Protein AF-A0A929EH23-F1 (afdb_monomer)

pLDDT: mean 76.29, std 22.75, range [35.81, 97.94]

Sequence (197 aa):
MKRFFVGKFFLAAACAAVAFGVVSTRDVEAGAINLENIKAVAISAITPVKAAEAEDVSTLKMKSIKEAYMASARLEAIKAGEAPSAVDSGSVDAWLTKVETGKVNMVTNRVDSDLASTTLSGGTYFVNGDMGTFSIEENPSNRFAIDPTTSAKVDKANATAMADASGRIHYFASDSTVKDFFAKAAANTAYGFSPAK

Radius of gyration: 25.57 Å; Cα contacts (8 Å, |Δi|>4): 232; chains: 1; bounding box: 73×62×45 Å

Secondary structure (DSSP, 8-state):
----SSHHHHHHHHHHHHHTTSS-THHHHTT---HHHHHHHHHTT-----------HHHHHHHHHHHHHHHHHHHHHHHTT----------GGGTEEE--GGGEETTTTEE-S--EEEEETTEEEEESHHHHHHHHHH-GGGGEEE-TTT--EEETTTSEEEEETTSBEEEESSHHHHHHHHHHHHH-GGGT-PPP-

Mean predicted aligned error: 14.86 Å

Nearest PDB structures (foldseek):
  7qiz-assembly1_Y  TM=7.471E-01  e=1.437E+00  Solanum lycopersicum
  8b2l-assembly1_L3  TM=7.412E-01  e=2.221E+00  Nicotiana tabacum
  8eti-assembly1_u  TM=6.498E-01  e=1.120E+00  Schizosaccharomyces pombe
  8ev3-assembly1_u  TM=5.985E-01  e=9.891E-01  Schizosaccharomyces pombe

Structure (mmCIF, N/CA/C/O backbone):
data_AF-A0A929EH23-F1
#
_entry.id   AF-A0A929EH23-F1
#
loop_
_atom_site.group_PDB
_atom_site.id
_atom_site.type_symbol
_atom_site.label_atom_id
_atom_site.label_alt_id
_atom_site.label_comp_id
_atom_site.label_asym_id
_atom_site.label_entity_id
_atom_site.label_seq_id
_atom_site.pdbx_PDB_ins_code
_atom_site.Cartn_x
_atom_site.Cartn_y
_atom_site.Cartn_z
_atom_site.occupancy
_atom_site.B_iso_or_equiv
_atom_site.auth_seq_id
_atom_site.auth_comp_id
_atom_site.auth_asym_id
_atom_site.auth_atom_id
_atom_site.pdbx_PDB_model_num
ATOM 1 N N . MET A 1 1 ? -48.978 44.543 17.491 1.00 43.03 1 MET A N 1
ATOM 2 C CA . MET A 1 1 ? -48.218 43.272 17.504 1.00 43.03 1 MET A CA 1
ATOM 3 C C . MET A 1 1 ? -47.910 42.869 16.069 1.00 43.03 1 MET A C 1
ATOM 5 O O . MET A 1 1 ? -48.852 42.611 15.339 1.00 43.03 1 MET A O 1
ATOM 9 N N . LYS A 1 2 ? -46.638 42.891 15.653 1.00 39.44 2 LYS A N 1
ATOM 10 C CA . LYS A 1 2 ? -46.094 42.207 14.460 1.00 39.44 2 LYS A CA 1
ATOM 11 C C . LYS A 1 2 ? -44.565 42.326 14.534 1.00 39.44 2 LYS A C 1
ATOM 13 O O . LYS A 1 2 ? -43.992 43.336 14.147 1.00 39.44 2 LYS A O 1
ATOM 18 N N . ARG A 1 3 ? -43.916 41.330 15.135 1.00 38.50 3 ARG A N 1
ATOM 19 C CA . ARG A 1 3 ? -42.465 41.111 15.061 1.00 38.50 3 ARG A CA 1
ATOM 20 C C . ARG A 1 3 ? -42.233 39.667 14.616 1.00 38.50 3 ARG A C 1
ATOM 22 O O . ARG A 1 3 ? -43.033 38.805 14.959 1.00 38.50 3 ARG A O 1
ATOM 29 N N . PHE A 1 4 ? -41.101 39.468 13.939 1.00 42.81 4 PHE A N 1
ATOM 30 C CA . PHE A 1 4 ? -40.448 38.201 13.583 1.00 42.81 4 PHE A CA 1
ATOM 31 C C . PHE A 1 4 ? -41.040 37.393 12.424 1.00 42.81 4 PHE A C 1
ATOM 33 O O . PHE A 1 4 ? -41.903 36.563 12.659 1.00 42.81 4 PHE A O 1
ATOM 40 N N . PHE A 1 5 ? -40.474 37.545 11.211 1.00 41.28 5 PHE A N 1
ATOM 41 C CA . PHE A 1 5 ? -40.205 36.403 10.306 1.00 41.28 5 PHE A CA 1
ATOM 42 C C . PHE A 1 5 ? -39.275 36.716 9.102 1.00 41.28 5 PHE A C 1
ATOM 44 O O . PHE A 1 5 ? -39.557 36.298 7.987 1.00 41.28 5 PHE A O 1
ATOM 51 N N . VAL A 1 6 ? -38.166 37.460 9.265 1.00 41.56 6 VAL A N 1
ATOM 52 C CA . VAL A 1 6 ? -37.242 37.736 8.121 1.00 41.56 6 VAL A CA 1
ATOM 53 C C . VAL A 1 6 ? -35.784 37.309 8.375 1.00 41.56 6 VAL A C 1
ATOM 55 O O . VAL A 1 6 ? -35.009 37.152 7.440 1.00 41.56 6 VAL A O 1
ATOM 58 N N . GLY A 1 7 ? -35.394 37.006 9.619 1.00 38.91 7 GLY A N 1
ATOM 59 C CA . GLY A 1 7 ? -33.981 36.767 9.959 1.00 38.91 7 GLY A CA 1
ATOM 60 C C . GLY A 1 7 ? -33.396 35.396 9.585 1.00 38.91 7 GLY A C 1
ATOM 61 O O . GLY A 1 7 ? -32.181 35.272 9.480 1.00 38.91 7 GLY A O 1
ATOM 62 N N . LYS A 1 8 ? -34.212 34.350 9.386 1.00 43.19 8 LYS A N 1
ATOM 63 C CA . LYS A 1 8 ? -33.690 32.969 9.263 1.00 43.19 8 LYS A CA 1
ATOM 64 C C . LYS A 1 8 ? -33.278 32.560 7.845 1.00 43.19 8 LYS A C 1
ATOM 66 O O . LYS A 1 8 ? -32.360 31.761 7.703 1.00 43.19 8 LYS A O 1
ATOM 71 N N . PHE A 1 9 ? -33.893 33.127 6.807 1.00 42.38 9 PHE A N 1
ATOM 72 C CA . PHE A 1 9 ? -33.533 32.810 5.416 1.00 42.38 9 PHE A CA 1
ATOM 73 C C . PHE A 1 9 ? -32.275 33.548 4.939 1.00 42.38 9 PHE A C 1
ATOM 75 O O . PHE A 1 9 ? -31.512 33.002 4.146 1.00 42.38 9 PHE A O 1
ATOM 82 N N . PHE A 1 10 ? -32.013 34.744 5.473 1.00 43.06 10 PHE A N 1
ATOM 83 C CA . PHE A 1 10 ? -30.821 35.529 5.138 1.00 43.06 10 PHE A CA 1
ATOM 84 C C . PHE A 1 10 ? -29.522 34.857 5.601 1.00 43.06 10 PHE A C 1
ATOM 86 O O . PHE A 1 10 ? -28.527 34.870 4.880 1.00 43.06 10 PHE A O 1
ATOM 93 N N . LEU A 1 11 ? -29.543 34.212 6.773 1.00 46.84 11 LEU A N 1
ATOM 94 C CA . LEU A 1 11 ? -28.351 33.572 7.327 1.00 46.84 11 LEU A CA 1
ATOM 95 C C . LEU A 1 11 ? -27.969 32.292 6.565 1.00 46.84 11 LEU A C 1
ATOM 97 O O . LEU A 1 11 ? -26.787 32.032 6.368 1.00 46.84 11 LEU A O 1
ATOM 101 N N . ALA A 1 12 ? -28.950 31.524 6.078 1.00 47.66 12 ALA A N 1
ATOM 102 C CA . ALA A 1 12 ? -28.689 30.285 5.343 1.00 47.66 12 ALA A CA 1
ATOM 103 C C . ALA A 1 12 ? -28.083 30.537 3.949 1.00 47.66 12 ALA A C 1
ATOM 105 O O . ALA A 1 12 ? -27.139 29.855 3.556 1.00 47.66 12 ALA A O 1
ATOM 106 N N . ALA A 1 13 ? -28.579 31.545 3.221 1.00 48.34 13 ALA A N 1
ATOM 107 C CA . ALA A 1 13 ? -28.077 31.871 1.885 1.00 48.34 13 ALA A CA 1
ATOM 108 C C . ALA A 1 13 ? -26.671 32.499 1.921 1.00 48.34 13 ALA A C 1
ATOM 110 O O . ALA A 1 13 ? -25.813 32.138 1.116 1.00 48.34 13 ALA A O 1
ATOM 111 N N . ALA A 1 14 ? -26.405 33.385 2.888 1.00 46.62 14 ALA A N 1
ATOM 112 C CA . ALA A 1 14 ? -25.076 33.967 3.070 1.00 46.62 14 ALA A CA 1
ATOM 113 C C . ALA A 1 14 ? -24.042 32.914 3.509 1.00 46.62 14 ALA A C 1
ATOM 115 O O . ALA A 1 14 ? -22.912 32.919 3.025 1.00 46.62 14 ALA A O 1
ATOM 116 N N . CYS A 1 15 ? -24.434 31.963 4.366 1.00 41.12 15 CYS A N 1
ATOM 117 C CA . CYS A 1 15 ? -23.545 30.892 4.817 1.00 41.12 15 CYS A CA 1
ATOM 118 C C . CYS A 1 15 ? -23.155 29.940 3.670 1.00 41.12 15 CYS A C 1
ATOM 120 O O . CYS A 1 15 ? -21.992 29.554 3.563 1.00 41.12 15 CYS A O 1
ATOM 122 N N . ALA A 1 16 ? -24.083 29.640 2.753 1.00 44.56 16 ALA A N 1
ATOM 123 C CA . ALA A 1 16 ? -23.784 28.841 1.565 1.00 44.56 16 ALA A CA 1
ATOM 124 C C . ALA A 1 16 ? -22.817 29.557 0.599 1.00 44.56 16 ALA A C 1
ATOM 126 O O . ALA A 1 16 ? -21.875 28.941 0.113 1.00 44.56 16 ALA A O 1
ATOM 127 N N . ALA A 1 17 ? -22.983 30.861 0.355 1.00 45.34 17 ALA A N 1
ATOM 128 C CA . ALA A 1 17 ? -22.116 31.605 -0.568 1.00 45.34 17 ALA A CA 1
ATOM 129 C C . ALA A 1 17 ? -20.657 31.731 -0.077 1.00 45.34 17 ALA A C 1
ATOM 131 O O . ALA A 1 17 ? -19.727 31.696 -0.886 1.00 45.34 17 ALA A O 1
ATOM 132 N N . VAL A 1 18 ? -20.451 31.818 1.243 1.00 48.22 18 VAL A N 1
ATOM 133 C CA . VAL A 1 18 ? -19.111 31.806 1.858 1.00 48.22 18 VAL A CA 1
ATOM 134 C C . VAL A 1 18 ? -18.495 30.401 1.809 1.00 48.22 18 VAL A C 1
ATOM 136 O O . VAL A 1 18 ? -17.306 30.269 1.530 1.00 48.22 18 VAL A O 1
ATOM 139 N N . ALA A 1 19 ? -19.294 29.343 2.002 1.00 45.66 19 ALA A N 1
ATOM 140 C CA . ALA A 1 19 ? -18.818 27.955 1.961 1.00 45.66 19 ALA A CA 1
ATOM 141 C C . ALA A 1 19 ? -18.301 27.520 0.575 1.00 45.66 19 ALA A C 1
ATOM 143 O O . ALA A 1 19 ? -17.425 26.662 0.494 1.00 45.66 19 ALA A O 1
ATOM 144 N N . PHE A 1 20 ? -18.796 28.137 -0.504 1.00 45.34 20 PHE A N 1
ATOM 145 C CA . PHE A 1 20 ? -18.317 27.914 -1.874 1.00 45.34 20 PHE A CA 1
ATOM 146 C C . PHE A 1 20 ? -17.236 28.914 -2.328 1.00 45.34 20 PHE A C 1
ATOM 148 O O . PHE A 1 20 ? -16.837 28.895 -3.489 1.00 45.34 20 PHE A O 1
ATOM 155 N N . GLY A 1 21 ? -16.744 29.783 -1.434 1.00 45.72 21 GLY A N 1
ATOM 156 C CA . GLY A 1 21 ? -15.632 30.701 -1.715 1.00 45.72 21 GLY A CA 1
ATOM 157 C C . GLY A 1 21 ? -15.952 31.834 -2.697 1.00 45.72 21 GLY A C 1
ATOM 158 O O . GLY A 1 21 ? -15.036 32.479 -3.197 1.00 45.72 21 GLY A O 1
ATOM 159 N N . VAL A 1 22 ? -17.235 32.087 -2.982 1.00 49.94 22 VAL A N 1
ATOM 160 C CA . VAL A 1 22 ? -17.667 33.075 -3.990 1.00 49.94 22 VAL A CA 1
ATOM 161 C C . VAL A 1 22 ? -17.615 34.508 -3.442 1.00 49.94 22 VAL A C 1
ATOM 163 O O . VAL A 1 22 ? -17.512 35.459 -4.211 1.00 49.94 22 VAL A O 1
ATOM 166 N N . VAL A 1 23 ? -17.662 34.681 -2.118 1.00 43.62 23 VAL A N 1
ATOM 167 C CA . VAL A 1 23 ? -17.654 35.995 -1.457 1.00 43.62 23 VAL A CA 1
ATOM 168 C C . VAL A 1 23 ? -16.702 35.964 -0.263 1.00 43.62 23 VAL A C 1
ATOM 170 O O . VAL A 1 23 ? -16.765 35.057 0.568 1.00 43.62 23 VAL A O 1
ATOM 173 N N . SER A 1 24 ? -15.818 36.960 -0.175 1.00 46.75 24 SER A N 1
ATOM 174 C CA . SER A 1 24 ? -14.929 37.149 0.972 1.00 46.75 24 SER A CA 1
ATOM 175 C C . SER A 1 24 ? -15.735 37.616 2.184 1.00 46.75 24 SER A C 1
ATOM 177 O O . SER A 1 24 ? -16.624 38.458 2.067 1.00 46.75 24 SER A O 1
ATOM 179 N N . THR A 1 25 ? -15.413 37.114 3.379 1.00 50.22 25 THR A N 1
ATOM 180 C CA . THR A 1 25 ? -16.123 37.459 4.627 1.00 50.22 25 THR A CA 1
ATOM 181 C C . THR A 1 25 ? -16.108 38.957 4.947 1.00 50.22 25 THR A C 1
ATOM 183 O O . THR A 1 25 ? -16.966 39.425 5.691 1.00 50.22 25 THR A O 1
ATOM 186 N N . ARG A 1 26 ? -15.186 39.725 4.348 1.00 46.34 26 ARG A N 1
ATOM 187 C CA . ARG A 1 26 ? -15.089 41.185 4.500 1.00 46.34 26 ARG A CA 1
ATOM 188 C C . ARG A 1 26 ? -16.218 41.968 3.822 1.00 46.34 26 ARG A C 1
ATOM 190 O O . ARG A 1 26 ? -16.527 43.064 4.275 1.00 46.34 26 ARG A O 1
ATOM 197 N N . ASP A 1 27 ? -16.862 41.419 2.794 1.00 44.62 27 ASP A N 1
ATOM 198 C CA . ASP A 1 27 ? -17.887 42.149 2.028 1.00 44.62 27 ASP A CA 1
ATOM 199 C C . ASP A 1 27 ? -19.278 42.098 2.687 1.00 44.62 27 ASP A C 1
ATOM 201 O O . ASP A 1 27 ? -20.155 42.909 2.386 1.00 44.62 27 ASP A O 1
ATOM 205 N N . VAL A 1 28 ? -19.483 41.171 3.631 1.00 49.25 28 VAL A N 1
ATOM 206 C CA . VAL A 1 28 ? -20.759 40.990 4.343 1.00 49.25 28 VAL A CA 1
ATOM 207 C C . VAL A 1 28 ? -20.938 42.022 5.466 1.00 49.25 28 VAL A C 1
ATOM 209 O O . VAL A 1 28 ? -22.061 42.460 5.713 1.00 49.25 28 VAL A O 1
ATOM 212 N N . GLU A 1 29 ? -19.855 42.470 6.111 1.00 46.84 29 GLU A N 1
ATOM 213 C CA . GLU A 1 29 ? -19.917 43.472 7.193 1.00 46.84 29 GLU A CA 1
ATOM 214 C C . GLU A 1 29 ? -20.145 44.908 6.692 1.00 46.84 29 GLU A C 1
ATOM 216 O O . GLU A 1 29 ? -20.636 45.748 7.443 1.00 46.84 29 GLU A O 1
ATOM 221 N N . ALA A 1 30 ? -19.856 45.199 5.419 1.00 46.44 30 ALA A N 1
ATOM 222 C CA . ALA A 1 30 ? -19.925 46.556 4.868 1.00 46.44 30 ALA A CA 1
ATOM 223 C C . ALA A 1 30 ? -21.316 46.976 4.343 1.00 46.44 30 ALA A C 1
ATOM 225 O O . ALA A 1 30 ? -21.463 48.077 3.815 1.00 46.44 30 ALA A O 1
ATOM 226 N N . GLY A 1 31 ? -22.350 46.132 4.458 1.00 48.06 31 GLY A N 1
ATOM 227 C CA . GLY A 1 31 ? -23.725 46.496 4.077 1.00 48.06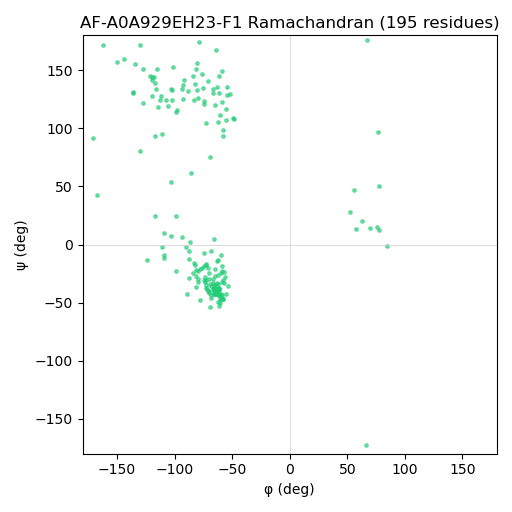 31 GLY A CA 1
ATOM 228 C C . GLY A 1 31 ? -23.928 46.829 2.589 1.00 48.06 31 GLY A C 1
ATOM 229 O O . GLY A 1 31 ? -24.909 47.479 2.236 1.00 48.06 31 GLY A O 1
ATOM 230 N N . ALA A 1 32 ? -23.027 46.388 1.706 1.00 48.97 32 ALA A N 1
ATOM 231 C CA . ALA A 1 32 ? -22.973 46.808 0.303 1.00 48.97 32 ALA A CA 1
ATOM 232 C C . ALA A 1 32 ? -23.624 45.825 -0.694 1.00 48.97 32 ALA A C 1
ATOM 234 O O . ALA A 1 32 ? -23.272 45.818 -1.873 1.00 48.97 32 ALA A O 1
ATOM 235 N N . ILE A 1 33 ? -24.579 44.991 -0.264 1.00 50.84 33 ILE A N 1
ATOM 236 C CA . ILE A 1 33 ? -25.206 43.989 -1.144 1.00 50.84 33 ILE A CA 1
ATOM 237 C C . ILE A 1 33 ? -26.669 44.361 -1.411 1.00 50.84 33 ILE A C 1
ATOM 239 O O . ILE A 1 33 ? -27.565 44.058 -0.625 1.00 50.84 33 ILE A O 1
ATOM 243 N N . ASN A 1 34 ? -26.911 45.046 -2.532 1.00 54.50 34 ASN A N 1
ATOM 244 C CA . ASN A 1 34 ? -28.254 45.395 -2.995 1.00 54.50 34 ASN A CA 1
ATOM 245 C C . ASN A 1 34 ? -28.897 44.190 -3.711 1.00 54.50 34 ASN A C 1
ATOM 247 O O . ASN A 1 34 ? -28.265 43.549 -4.552 1.00 54.50 34 ASN A O 1
ATOM 251 N N . LEU A 1 35 ? -30.155 43.880 -3.378 1.00 48.09 35 LEU A N 1
ATOM 252 C CA . LEU A 1 35 ? -30.880 42.657 -3.773 1.00 48.09 35 LEU A CA 1
ATOM 253 C C . LEU A 1 35 ? -30.961 42.443 -5.300 1.00 48.09 35 LEU A C 1
ATOM 255 O O . LEU A 1 35 ? -31.104 41.312 -5.766 1.00 48.09 35 LEU A O 1
ATOM 259 N N . GLU A 1 36 ? -30.85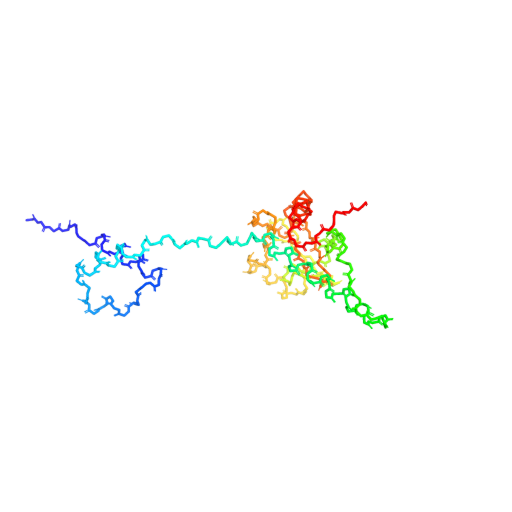1 43.514 -6.085 1.00 49.75 36 GLU A N 1
ATOM 260 C CA . GLU A 1 36 ? -30.882 43.460 -7.550 1.00 49.75 36 GLU A CA 1
ATOM 261 C C . GLU A 1 36 ? -29.587 42.900 -8.159 1.00 49.75 36 GLU A C 1
ATOM 263 O O . GLU A 1 36 ? -29.650 42.167 -9.148 1.00 49.75 36 GLU A O 1
ATOM 268 N N . ASN A 1 37 ? -28.433 43.103 -7.513 1.00 52.19 37 ASN A N 1
ATOM 269 C CA . ASN A 1 37 ? -27.154 42.566 -7.994 1.00 52.19 37 ASN A CA 1
ATOM 270 C C . ASN A 1 37 ? -27.044 41.048 -7.773 1.00 52.19 37 ASN A C 1
ATOM 272 O O . ASN A 1 37 ? -26.408 40.351 -8.561 1.00 52.19 37 ASN A O 1
ATOM 276 N N . ILE A 1 38 ? -27.724 40.504 -6.756 1.00 51.22 38 ILE A N 1
ATOM 277 C CA . ILE A 1 38 ? -27.746 39.055 -6.481 1.00 51.22 38 ILE A CA 1
ATOM 278 C C . ILE A 1 38 ? -28.515 38.301 -7.578 1.00 51.22 38 ILE A C 1
ATOM 280 O O . ILE A 1 38 ? -28.124 37.201 -7.968 1.00 51.22 38 ILE A O 1
ATOM 284 N N . LYS A 1 39 ? -29.584 38.895 -8.127 1.00 45.00 39 LYS A N 1
ATOM 285 C CA . LYS A 1 39 ? -30.378 38.263 -9.194 1.00 45.00 39 LYS A CA 1
ATOM 286 C C . LYS A 1 39 ? -29.619 38.178 -10.520 1.00 45.00 39 LYS A C 1
ATOM 288 O O . LYS A 1 39 ? -29.777 37.191 -11.231 1.00 45.00 39 LYS A O 1
ATOM 293 N N . ALA A 1 40 ? -28.778 39.165 -10.830 1.00 44.38 40 ALA A N 1
ATOM 294 C CA . ALA A 1 40 ? -27.958 39.152 -12.041 1.00 44.38 40 ALA A CA 1
ATOM 295 C C . ALA A 1 40 ? -26.815 38.121 -11.962 1.00 44.38 40 ALA A C 1
ATOM 297 O O . ALA A 1 40 ? -26.543 37.421 -12.936 1.00 44.38 40 ALA A O 1
ATOM 298 N N . VAL A 1 41 ? -26.195 37.962 -10.787 1.00 45.25 41 VAL A N 1
ATOM 299 C CA . VAL A 1 41 ? -25.101 36.995 -10.586 1.00 45.25 41 VAL A CA 1
ATOM 300 C C . VAL A 1 41 ? -25.617 35.549 -10.539 1.00 45.25 41 VAL A C 1
ATOM 302 O O . VAL A 1 41 ? -24.952 34.645 -11.038 1.00 45.25 41 VAL A O 1
ATOM 305 N N . ALA A 1 42 ? -26.833 35.319 -10.033 1.00 42.06 42 ALA A N 1
ATOM 306 C CA . ALA A 1 42 ? -27.414 33.977 -9.939 1.00 42.06 42 ALA A CA 1
ATOM 307 C C . ALA A 1 42 ? -27.820 33.358 -11.294 1.00 42.06 42 ALA A C 1
ATOM 309 O O . ALA A 1 42 ? -27.957 32.140 -11.383 1.00 42.06 42 ALA A O 1
ATOM 310 N N . ILE A 1 43 ? -28.008 34.162 -12.347 1.00 42.00 43 ILE A N 1
ATOM 311 C CA . ILE A 1 43 ? -28.492 33.671 -13.652 1.00 42.00 43 ILE A CA 1
ATOM 312 C C . ILE A 1 43 ? -27.339 33.452 -14.650 1.00 42.00 43 ILE A C 1
ATOM 314 O O . ILE A 1 43 ? -27.455 32.622 -15.547 1.00 42.00 43 ILE A O 1
ATOM 318 N N . SER A 1 44 ? -26.185 34.106 -14.468 1.00 40.19 44 SER A N 1
ATOM 319 C CA . SER A 1 44 ? -25.039 33.985 -15.388 1.00 40.19 44 SER A CA 1
ATOM 320 C C . SER A 1 44 ? -24.078 32.821 -15.081 1.00 40.19 44 SER A C 1
ATOM 322 O O . SER A 1 44 ? -23.149 32.594 -15.855 1.00 40.19 44 SER A O 1
ATOM 324 N N . ALA A 1 45 ? -24.264 32.088 -13.979 1.00 40.56 45 ALA A N 1
ATOM 325 C CA . ALA A 1 45 ? -23.332 31.040 -13.538 1.00 40.56 45 ALA A CA 1
ATOM 326 C C . ALA A 1 45 ? -23.805 29.600 -13.818 1.00 40.56 45 ALA A C 1
ATOM 328 O O . ALA A 1 45 ? -23.155 28.649 -13.394 1.00 40.56 45 ALA A O 1
ATOM 329 N N . ILE A 1 46 ? -24.910 29.417 -14.548 1.00 43.91 46 ILE A N 1
ATOM 330 C CA . ILE A 1 46 ? -25.390 28.092 -14.975 1.00 43.91 46 ILE A CA 1
ATOM 331 C C . ILE A 1 46 ? -25.040 27.883 -16.452 1.00 43.91 46 ILE A C 1
ATOM 333 O O . ILE A 1 46 ? -25.887 27.593 -17.292 1.00 43.91 46 ILE A O 1
ATOM 337 N N . THR A 1 47 ? -23.767 28.053 -16.797 1.00 40.69 47 THR A N 1
ATOM 338 C CA . THR A 1 47 ? -23.211 27.277 -17.902 1.00 40.69 47 THR A CA 1
ATOM 339 C C . THR A 1 47 ? -22.820 25.925 -17.312 1.00 40.69 47 THR A C 1
ATOM 341 O O . THR A 1 47 ? -22.089 25.888 -16.320 1.00 40.69 47 THR A O 1
ATOM 344 N N . PRO A 1 48 ? -23.313 24.792 -17.842 1.00 42.34 48 PRO A N 1
ATOM 345 C CA . PRO A 1 48 ? -22.777 23.505 -17.446 1.00 42.34 48 PRO A CA 1
ATOM 346 C C . PRO A 1 48 ? -21.312 23.500 -17.875 1.00 42.34 48 PRO A C 1
ATOM 348 O O . PRO A 1 48 ? -21.001 23.418 -19.065 1.00 42.34 48 PRO A O 1
ATOM 351 N N . VAL A 1 49 ? -20.406 23.637 -16.905 1.00 35.81 49 VAL A N 1
ATOM 352 C CA . VAL A 1 49 ? -19.007 23.271 -17.094 1.00 35.81 49 VAL A CA 1
ATOM 353 C C . VAL A 1 49 ? -19.060 21.826 -17.553 1.00 35.81 49 VAL A C 1
ATOM 355 O O . VAL A 1 49 ? -19.443 20.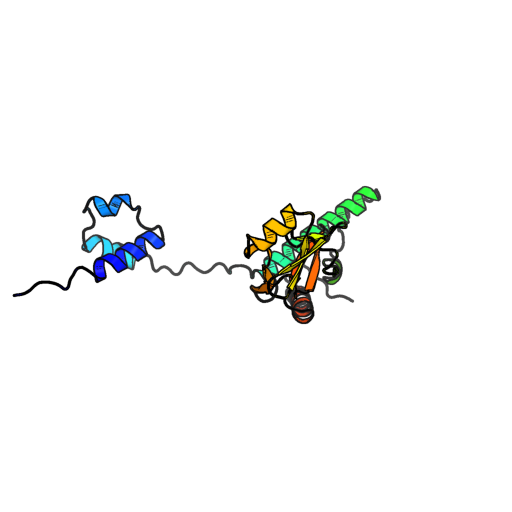934 -16.800 1.00 35.81 49 VAL A O 1
ATOM 358 N N . LYS A 1 50 ? -18.782 21.629 -18.841 1.00 38.75 50 LYS A N 1
ATOM 359 C CA . LYS A 1 50 ? -18.599 20.327 -19.459 1.00 38.75 50 LYS A CA 1
ATOM 360 C C . LYS A 1 50 ? -17.643 19.573 -18.545 1.00 38.75 50 LYS A C 1
ATOM 362 O O . LYS A 1 50 ? -16.486 19.971 -18.430 1.00 38.75 50 LYS A O 1
ATOM 367 N N . ALA A 1 51 ? -18.163 18.578 -17.829 1.00 38.84 51 ALA A N 1
ATOM 368 C CA . ALA A 1 51 ? -17.375 17.716 -16.974 1.00 38.84 51 ALA A CA 1
ATOM 369 C C . ALA A 1 51 ? -16.324 17.067 -17.875 1.00 38.84 51 ALA A C 1
ATOM 371 O O . ALA A 1 51 ? -16.625 16.148 -18.632 1.00 38.84 51 ALA A O 1
ATOM 372 N N . ALA A 1 52 ? -15.111 17.619 -17.865 1.00 40.47 52 ALA A N 1
ATOM 373 C CA . ALA A 1 52 ? -13.941 16.854 -18.230 1.00 40.47 52 ALA A CA 1
ATOM 374 C C . ALA A 1 52 ? -13.983 15.642 -17.301 1.00 40.47 52 ALA A C 1
ATOM 376 O O . ALA A 1 52 ? -14.041 15.815 -16.082 1.00 40.47 52 ALA A O 1
ATOM 377 N N . GLU A 1 53 ? -14.123 14.458 -17.888 1.00 46.16 53 GLU A N 1
ATOM 378 C CA . GLU A 1 53 ? -14.264 13.196 -17.175 1.00 46.16 53 GLU A CA 1
ATOM 379 C C . GLU A 1 53 ? -13.161 13.128 -16.118 1.00 46.16 53 GLU A C 1
ATOM 381 O O . GLU A 1 53 ? -11.977 13.064 -16.447 1.00 46.16 53 GLU A O 1
ATOM 386 N N . ALA A 1 54 ? -13.535 13.246 -14.843 1.00 52.81 54 ALA A N 1
ATOM 387 C CA . ALA A 1 54 ? -12.596 13.011 -13.766 1.00 52.81 54 ALA A CA 1
ATOM 388 C C . ALA A 1 54 ? -12.134 11.561 -13.932 1.00 52.81 54 ALA A C 1
ATOM 390 O O . ALA A 1 54 ? -12.953 10.649 -13.813 1.00 52.81 54 ALA A O 1
ATOM 391 N N . GLU A 1 55 ? -10.863 11.358 -14.295 1.00 63.22 55 GLU A N 1
ATOM 392 C CA . GLU A 1 55 ? -10.307 10.013 -14.431 1.00 63.22 55 GLU A CA 1
ATOM 393 C C . GLU A 1 55 ? -10.603 9.227 -13.147 1.00 63.22 55 GLU A C 1
ATOM 395 O O . GLU A 1 55 ? -10.358 9.714 -12.039 1.00 63.22 55 GLU A O 1
ATOM 400 N N . ASP A 1 56 ? -11.165 8.024 -13.298 1.00 80.00 56 ASP A N 1
ATOM 401 C CA . ASP A 1 56 ? -11.541 7.173 -12.169 1.00 80.00 56 ASP A CA 1
ATOM 402 C C . ASP A 1 56 ? -10.320 6.958 -11.262 1.00 80.00 56 ASP A C 1
ATOM 404 O O . ASP A 1 56 ? -9.223 6.666 -11.747 1.00 80.00 56 ASP A O 1
ATOM 408 N N . VAL A 1 57 ? -10.490 7.066 -9.943 1.00 81.50 57 VAL A N 1
ATOM 409 C CA . VAL A 1 57 ? -9.398 6.941 -8.960 1.00 81.50 57 VAL A CA 1
ATOM 410 C C . VAL A 1 57 ? -8.636 5.629 -9.161 1.00 81.50 57 VAL A C 1
ATOM 412 O O . VAL A 1 57 ? -7.406 5.604 -9.062 1.00 81.50 57 VAL A O 1
ATOM 415 N N . SER A 1 58 ? -9.347 4.560 -9.533 1.00 81.75 58 SER A N 1
ATOM 416 C CA . SER A 1 58 ? -8.757 3.265 -9.878 1.00 81.75 58 SER A CA 1
ATOM 417 C C . SER A 1 58 ? -7.770 3.369 -11.043 1.00 81.75 58 SER A C 1
ATOM 419 O O . SER A 1 58 ? -6.691 2.781 -10.986 1.00 81.75 58 SER A O 1
ATOM 421 N N . THR A 1 59 ? -8.106 4.123 -12.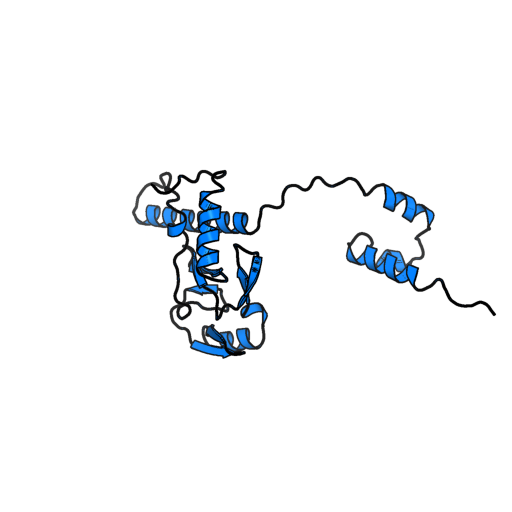093 1.00 85.56 59 THR A N 1
ATOM 422 C CA . THR A 1 59 ? -7.241 4.300 -13.272 1.00 85.56 59 THR A CA 1
ATOM 423 C C . THR A 1 59 ? -6.008 5.142 -12.967 1.00 85.56 59 THR A C 1
ATOM 425 O O . THR A 1 59 ? -4.906 4.771 -13.370 1.00 85.56 59 THR A O 1
ATOM 428 N N . LEU A 1 60 ? -6.153 6.209 -12.177 1.00 86.69 60 LEU A N 1
ATOM 429 C CA . LEU A 1 60 ? -5.021 7.022 -11.725 1.00 86.69 60 LEU A CA 1
ATOM 430 C C . LEU A 1 60 ? -4.053 6.204 -10.866 1.00 86.69 60 LEU A C 1
ATOM 432 O O . LEU A 1 60 ? -2.836 6.270 -11.052 1.00 86.69 60 LEU A O 1
ATOM 436 N N . LYS A 1 61 ? -4.580 5.383 -9.949 1.00 89.75 61 LYS A N 1
ATOM 437 C CA . LYS A 1 61 ? -3.747 4.476 -9.151 1.00 89.75 61 LYS A CA 1
ATOM 438 C C . LYS A 1 61 ? -3.045 3.442 -10.014 1.00 89.75 61 LYS A C 1
ATOM 440 O O . LYS A 1 61 ? -1.844 3.251 -9.834 1.00 89.75 61 LYS A O 1
ATOM 445 N N . MET A 1 62 ? -3.740 2.859 -10.987 1.00 88.56 62 MET A N 1
ATOM 446 C CA . MET A 1 62 ? -3.141 1.909 -11.921 1.00 88.56 62 MET A CA 1
ATOM 447 C C . MET A 1 62 ? -1.959 2.517 -12.685 1.00 88.56 62 MET A C 1
ATOM 449 O O . MET A 1 62 ? -0.889 1.915 -12.735 1.00 88.56 62 MET A O 1
ATOM 453 N N . LYS A 1 63 ? -2.120 3.734 -13.224 1.00 88.19 63 LYS A N 1
ATOM 454 C CA . LYS A 1 63 ? -1.035 4.455 -13.909 1.00 88.19 63 LYS A CA 1
ATOM 455 C C . LYS A 1 63 ? 0.169 4.649 -12.988 1.00 88.19 63 LYS A C 1
ATOM 457 O O . LYS A 1 63 ? 1.280 4.302 -13.372 1.00 88.19 63 LYS A O 1
ATOM 462 N N . SER A 1 64 ? -0.063 5.102 -11.752 1.00 91.06 64 SER A N 1
ATOM 463 C CA . SER A 1 64 ? 1.024 5.318 -10.787 1.00 91.06 64 SER A CA 1
ATOM 464 C C . SER A 1 64 ? 1.788 4.033 -10.439 1.00 91.06 64 SER A C 1
ATOM 466 O O . SER A 1 64 ? 3.011 4.055 -10.326 1.00 91.06 64 SER A O 1
ATOM 468 N N . ILE A 1 65 ? 1.081 2.904 -10.324 1.00 91.50 65 ILE A N 1
ATOM 469 C CA . ILE A 1 65 ? 1.677 1.592 -10.039 1.00 91.50 65 ILE A CA 1
ATOM 470 C C . ILE A 1 65 ? 2.510 1.116 -11.235 1.00 91.50 65 ILE A C 1
ATOM 472 O O . ILE A 1 65 ? 3.657 0.704 -11.064 1.00 91.50 65 ILE A O 1
ATOM 476 N N . LYS A 1 66 ? 1.969 1.234 -12.456 1.00 89.62 66 LYS A N 1
ATOM 477 C CA . LYS A 1 66 ? 2.691 0.901 -13.692 1.00 89.62 66 LYS A CA 1
ATOM 478 C C . LYS A 1 66 ? 3.965 1.731 -13.826 1.00 89.62 66 LYS A C 1
ATOM 480 O O . LYS A 1 66 ? 5.019 1.193 -14.138 1.00 89.62 66 LYS A O 1
ATOM 485 N N . GLU A 1 67 ? 3.890 3.036 -13.589 1.00 89.81 67 GLU A N 1
ATOM 486 C CA . GLU A 1 67 ? 5.053 3.925 -13.663 1.00 89.81 67 GLU A CA 1
ATOM 487 C C . GLU A 1 67 ? 6.134 3.545 -12.647 1.00 89.81 67 GLU A C 1
ATOM 489 O O . GLU A 1 67 ? 7.310 3.493 -13.009 1.00 89.81 67 GLU A O 1
ATOM 494 N N . ALA A 1 68 ? 5.750 3.213 -11.410 1.00 91.38 68 ALA A N 1
ATOM 495 C CA . ALA A 1 68 ? 6.681 2.733 -10.390 1.00 91.38 68 ALA A CA 1
ATOM 496 C C . ALA A 1 68 ? 7.365 1.420 -10.809 1.00 91.38 68 ALA A C 1
ATOM 498 O O . ALA A 1 68 ? 8.584 1.291 -10.679 1.00 91.38 68 ALA A O 1
ATOM 499 N N . TYR A 1 69 ? 6.604 0.477 -11.371 1.00 90.56 69 TYR A N 1
ATOM 500 C CA . TYR A 1 69 ? 7.142 -0.770 -11.917 1.00 90.56 69 TYR A CA 1
ATOM 501 C C . TYR A 1 69 ? 8.130 -0.516 -13.060 1.00 90.56 69 TYR A C 1
ATOM 503 O O . TYR A 1 69 ? 9.265 -0.985 -13.025 1.00 90.56 69 TYR A O 1
ATOM 511 N N . MET A 1 70 ? 7.742 0.303 -14.037 1.00 89.31 70 MET A N 1
ATOM 512 C CA . MET A 1 70 ? 8.582 0.648 -15.185 1.00 89.31 70 MET A CA 1
ATOM 513 C C . MET A 1 70 ? 9.868 1.366 -14.772 1.00 89.31 70 MET A C 1
ATOM 515 O O . MET A 1 70 ? 10.927 1.120 -15.347 1.00 89.31 70 MET A O 1
ATOM 519 N N . ALA A 1 71 ? 9.795 2.253 -13.778 1.00 90.88 71 ALA A N 1
ATOM 520 C CA . ALA A 1 71 ? 10.967 2.917 -13.223 1.00 90.88 71 ALA A CA 1
ATOM 521 C C . ALA A 1 71 ? 11.912 1.916 -12.540 1.00 90.88 71 ALA A C 1
ATOM 523 O O . ALA A 1 71 ? 13.122 1.988 -12.752 1.00 90.88 71 ALA A O 1
ATOM 524 N N . SER A 1 72 ? 11.365 0.964 -11.777 1.00 89.56 72 SER A N 1
ATOM 525 C CA . SER A 1 72 ? 12.140 -0.107 -11.143 1.00 89.56 72 SER A CA 1
ATOM 526 C C . SER A 1 72 ? 12.826 -0.997 -12.182 1.00 89.56 72 SER A C 1
ATOM 528 O O . SER A 1 72 ? 14.043 -1.159 -12.151 1.00 89.56 72 SER A O 1
ATOM 530 N N . ALA A 1 73 ? 12.088 -1.472 -13.185 1.00 88.56 73 ALA A N 1
ATOM 531 C CA . ALA A 1 73 ? 12.638 -2.320 -14.236 1.00 88.56 73 ALA A CA 1
ATOM 532 C C . ALA A 1 73 ? 13.722 -1.608 -15.070 1.00 88.56 73 ALA A C 1
ATOM 534 O O . ALA A 1 73 ? 14.749 -2.201 -15.397 1.00 88.56 73 ALA A O 1
ATOM 535 N N . ARG A 1 74 ? 13.556 -0.307 -15.354 1.00 89.81 74 ARG A N 1
ATOM 536 C CA . ARG A 1 74 ? 14.610 0.510 -15.987 1.00 89.81 74 ARG A CA 1
ATOM 537 C C . ARG A 1 74 ? 15.856 0.626 -15.114 1.00 89.81 74 ARG A C 1
ATOM 539 O O . ARG A 1 74 ? 16.964 0.592 -15.641 1.00 89.81 74 ARG A O 1
ATOM 546 N N . LEU A 1 75 ? 15.689 0.783 -13.802 1.00 89.75 75 LEU A N 1
ATOM 547 C CA . LEU A 1 75 ? 16.812 0.858 -12.873 1.00 89.75 75 LEU A CA 1
ATOM 548 C C . LEU A 1 75 ? 17.586 -0.466 -12.823 1.00 89.75 75 LEU A C 1
ATOM 550 O O . LEU A 1 75 ? 18.814 -0.442 -12.801 1.00 89.75 75 LEU A O 1
ATOM 554 N N . GLU A 1 76 ? 16.892 -1.604 -12.850 1.00 88.12 76 GLU A N 1
ATOM 555 C CA . GLU A 1 76 ? 17.533 -2.922 -12.906 1.00 88.12 76 GLU A CA 1
ATOM 556 C C . GLU A 1 76 ? 18.292 -3.144 -14.222 1.00 88.12 76 GLU A C 1
ATOM 558 O O . GLU A 1 76 ? 19.437 -3.589 -14.184 1.00 88.12 76 GLU A O 1
ATOM 563 N N . ALA A 1 77 ? 17.741 -2.728 -15.369 1.00 88.25 77 ALA A N 1
ATOM 564 C CA . ALA A 1 77 ? 18.457 -2.778 -16.650 1.00 88.25 77 ALA A CA 1
ATOM 565 C C . ALA A 1 77 ? 19.754 -1.943 -16.624 1.00 88.25 77 ALA A C 1
ATOM 567 O O . ALA A 1 77 ? 20.811 -2.411 -17.048 1.00 88.25 77 ALA A O 1
ATOM 568 N N . ILE A 1 78 ? 19.704 -0.735 -16.042 1.00 89.44 78 ILE A N 1
ATOM 569 C CA . ILE A 1 78 ? 20.891 0.120 -15.867 1.00 89.44 78 ILE A CA 1
ATOM 570 C C . ILE A 1 78 ? 21.939 -0.571 -14.986 1.00 89.44 78 ILE A C 1
ATOM 572 O O . ILE A 1 78 ? 23.126 -0.542 -15.310 1.00 89.44 78 ILE A O 1
ATOM 576 N N . LYS A 1 79 ? 21.525 -1.210 -13.884 1.00 90.06 79 LYS A N 1
ATOM 577 C CA . LYS A 1 79 ? 22.437 -1.960 -13.002 1.00 90.06 79 LYS A CA 1
ATOM 578 C C . LYS A 1 79 ? 23.056 -3.173 -13.699 1.00 90.06 79 LYS A C 1
ATOM 580 O O . LYS A 1 79 ? 24.212 -3.486 -13.432 1.00 90.06 79 LYS A O 1
ATOM 585 N N . ALA A 1 80 ? 22.310 -3.826 -14.588 1.00 90.81 80 ALA A N 1
ATOM 586 C CA . ALA A 1 80 ? 22.785 -4.946 -15.395 1.00 90.81 80 ALA A CA 1
ATOM 587 C C . ALA A 1 80 ? 23.718 -4.520 -16.548 1.00 90.81 80 ALA A C 1
ATOM 589 O O . ALA A 1 80 ? 24.308 -5.375 -17.204 1.00 90.81 80 ALA A O 1
ATOM 590 N N . GLY A 1 81 ? 23.885 -3.214 -16.791 1.00 89.69 81 GLY A N 1
ATOM 591 C CA . GLY A 1 81 ? 24.687 -2.694 -17.901 1.00 89.69 81 GLY A CA 1
ATOM 592 C C . GLY A 1 81 ? 23.999 -2.814 -19.264 1.00 89.69 81 GLY A C 1
ATOM 593 O O . GLY A 1 81 ? 24.653 -2.668 -20.296 1.00 89.69 81 GLY A O 1
ATOM 594 N N . GLU A 1 82 ? 22.691 -3.070 -19.281 1.00 85.56 82 GLU A N 1
ATOM 595 C CA . GLU A 1 82 ? 21.887 -3.116 -20.496 1.00 85.56 82 GLU A CA 1
ATOM 596 C C . GLU A 1 82 ? 21.437 -1.702 -20.883 1.00 85.56 82 GLU A C 1
ATOM 598 O O . GLU A 1 82 ? 21.164 -0.846 -20.035 1.00 85.56 82 GLU A O 1
ATOM 603 N N . ALA A 1 83 ? 21.353 -1.427 -22.187 1.00 78.69 83 ALA A N 1
ATOM 604 C CA . ALA A 1 83 ? 20.743 -0.187 -22.645 1.00 78.69 83 ALA A CA 1
ATOM 605 C C . ALA A 1 83 ? 19.270 -0.160 -22.194 1.00 78.69 83 ALA A C 1
ATOM 607 O O . ALA A 1 83 ? 18.625 -1.208 -22.213 1.00 78.69 83 ALA A O 1
ATOM 608 N N . PRO A 1 84 ? 18.703 1.007 -21.837 1.00 68.81 84 PRO A N 1
ATOM 609 C CA . PRO A 1 84 ? 17.285 1.129 -21.526 1.00 68.81 84 PRO A CA 1
ATOM 610 C C . PRO A 1 84 ? 16.468 0.949 -22.815 1.00 68.81 84 PRO A C 1
ATOM 612 O O . PRO A 1 84 ? 15.985 1.909 -23.413 1.00 68.81 84 PRO A O 1
ATOM 615 N N . SER A 1 85 ? 16.349 -0.288 -23.291 1.00 67.50 85 SER A N 1
ATOM 616 C CA . SER A 1 85 ? 15.411 -0.667 -24.336 1.00 67.50 85 SER A CA 1
ATOM 617 C C . SER A 1 85 ? 13.982 -0.472 -23.833 1.00 67.50 85 SER A C 1
ATOM 619 O O . SER A 1 85 ? 13.750 -0.252 -22.642 1.00 67.50 85 SER A O 1
ATOM 621 N N . ALA A 1 86 ? 13.008 -0.525 -24.744 1.00 66.81 86 ALA A N 1
ATOM 622 C CA . ALA A 1 86 ? 11.597 -0.520 -24.383 1.00 66.81 86 ALA A CA 1
ATOM 623 C C . ALA A 1 86 ? 11.312 -1.714 -23.459 1.00 66.81 86 ALA A C 1
ATOM 625 O O . ALA A 1 86 ? 11.107 -2.831 -23.922 1.00 66.81 86 ALA A O 1
ATOM 626 N N . VAL A 1 87 ? 11.381 -1.474 -22.149 1.00 67.38 87 VAL A N 1
ATOM 627 C CA . VAL A 1 87 ? 11.015 -2.443 -21.123 1.00 67.38 87 VAL A CA 1
ATOM 628 C C . VAL A 1 87 ? 9.558 -2.799 -21.386 1.00 67.38 87 VAL A C 1
ATOM 630 O O . VAL A 1 87 ? 8.712 -1.906 -21.476 1.00 67.38 87 VAL A O 1
ATOM 633 N N . ASP A 1 88 ? 9.274 -4.081 -21.588 1.00 76.69 88 ASP A N 1
ATOM 634 C CA . ASP A 1 88 ? 7.894 -4.535 -21.645 1.00 76.69 88 ASP A CA 1
ATOM 635 C C . ASP A 1 88 ? 7.256 -4.219 -20.293 1.00 76.69 88 ASP A C 1
ATOM 637 O O . ASP A 1 88 ? 7.824 -4.522 -19.243 1.00 76.69 88 ASP A O 1
ATOM 641 N N . SER A 1 89 ? 6.082 -3.589 -20.303 1.00 72.44 89 SER A N 1
ATOM 642 C CA . SER A 1 89 ? 5.376 -3.349 -19.051 1.00 72.44 89 SER A CA 1
ATOM 643 C C . SER A 1 89 ? 4.968 -4.644 -18.366 1.00 72.44 89 SER A C 1
ATOM 645 O O . SER A 1 89 ? 4.625 -4.589 -17.195 1.00 72.44 89 SER A O 1
ATOM 647 N N . GLY A 1 90 ? 5.017 -5.787 -19.050 1.00 79.25 90 GLY A N 1
ATOM 648 C CA . GLY A 1 90 ? 4.634 -7.066 -18.478 1.00 79.25 90 GLY A CA 1
ATOM 649 C C . GLY A 1 90 ? 3.142 -7.113 -18.159 1.00 79.25 90 GLY A C 1
ATOM 650 O O . GLY A 1 90 ? 2.364 -6.220 -18.515 1.00 79.25 90 GLY A O 1
ATOM 651 N N . SER A 1 91 ? 2.738 -8.188 -17.495 1.00 83.25 91 SER A N 1
ATOM 652 C CA . SER A 1 91 ? 1.365 -8.383 -17.051 1.00 83.25 91 SER A CA 1
ATOM 653 C C . SER A 1 91 ? 1.085 -7.617 -15.752 1.00 83.25 91 SER A C 1
ATOM 655 O O . SER A 1 91 ? 1.984 -7.281 -14.985 1.00 83.25 91 SER A O 1
ATOM 657 N N . VAL A 1 92 ? -0.186 -7.299 -15.509 1.00 82.19 92 VAL A N 1
ATOM 658 C CA . VAL A 1 92 ? -0.621 -6.435 -14.393 1.00 82.19 92 VAL A CA 1
ATOM 659 C C . VAL A 1 92 ? -0.288 -7.051 -13.027 1.00 82.19 92 VAL A C 1
ATOM 661 O O . VAL A 1 92 ? 0.034 -6.343 -12.075 1.00 82.19 92 VAL A O 1
ATOM 664 N N . ASP A 1 93 ? -0.336 -8.376 -12.939 1.00 84.44 93 ASP A N 1
ATOM 665 C CA . ASP A 1 93 ? 0.050 -9.158 -11.766 1.00 84.44 93 ASP A CA 1
ATOM 666 C C . ASP A 1 93 ? 1.548 -9.051 -11.443 1.00 84.44 93 ASP A C 1
ATOM 668 O O . ASP A 1 93 ? 1.925 -9.229 -10.289 1.00 84.44 93 ASP A O 1
ATOM 672 N N . ALA A 1 94 ? 2.398 -8.677 -12.407 1.00 88.12 94 ALA A N 1
ATOM 673 C CA . ALA A 1 94 ? 3.815 -8.427 -12.151 1.00 88.12 94 ALA A CA 1
ATOM 674 C C . ALA A 1 94 ? 4.068 -7.091 -11.425 1.00 88.12 94 ALA A C 1
ATOM 676 O O . ALA A 1 94 ? 5.138 -6.904 -10.845 1.00 88.12 94 ALA A O 1
ATOM 677 N N . TRP A 1 95 ? 3.117 -6.148 -11.441 1.00 90.56 95 TRP A N 1
ATOM 678 C CA . TRP A 1 95 ? 3.321 -4.818 -10.844 1.00 90.56 95 TRP A CA 1
ATOM 679 C C . TRP A 1 95 ? 3.055 -4.777 -9.345 1.00 90.56 95 TRP A C 1
ATOM 681 O O . TRP A 1 95 ? 3.553 -3.882 -8.660 1.00 90.56 95 TRP A O 1
ATOM 691 N N . LEU A 1 96 ? 2.235 -5.706 -8.849 1.00 94.31 96 LEU A N 1
ATOM 692 C CA . LEU A 1 96 ? 1.808 -5.762 -7.460 1.00 94.31 96 LEU A CA 1
ATOM 693 C C . LEU A 1 96 ? 2.071 -7.146 -6.881 1.00 94.31 96 LEU A C 1
ATOM 695 O O . LEU A 1 96 ? 1.515 -8.141 -7.331 1.00 94.31 96 LEU A O 1
ATOM 699 N N . THR A 1 97 ? 2.852 -7.195 -5.810 1.00 95.19 97 THR A N 1
ATOM 700 C CA . THR A 1 97 ? 3.125 -8.433 -5.077 1.00 95.19 97 THR A CA 1
ATOM 701 C C . THR A 1 97 ? 2.294 -8.473 -3.805 1.00 95.19 97 THR A C 1
ATOM 703 O O . THR A 1 97 ? 2.257 -7.497 -3.056 1.00 95.19 97 THR A O 1
ATOM 706 N N . LYS A 1 98 ? 1.629 -9.597 -3.525 1.00 96.81 98 LYS A N 1
ATOM 707 C CA . LYS A 1 98 ? 0.927 -9.782 -2.249 1.00 96.81 98 LYS A CA 1
ATOM 708 C C . LYS A 1 98 ? 1.941 -9.849 -1.111 1.00 96.81 98 LYS A C 1
ATOM 710 O O . LYS A 1 98 ? 2.900 -10.614 -1.185 1.00 96.81 98 LYS A O 1
ATOM 715 N N . VAL A 1 99 ? 1.716 -9.065 -0.060 1.00 96.88 99 VAL A N 1
ATOM 716 C CA . VAL A 1 99 ? 2.596 -9.018 1.113 1.00 96.88 99 VAL A CA 1
ATOM 717 C C . VAL A 1 99 ? 1.837 -9.492 2.343 1.00 96.88 99 VAL A C 1
ATOM 719 O O . VAL A 1 99 ? 0.665 -9.177 2.540 1.00 96.88 99 VAL A O 1
ATOM 722 N N . GLU A 1 100 ? 2.515 -10.278 3.174 1.00 95.75 100 GLU A N 1
ATOM 723 C CA . GLU A 1 100 ? 2.004 -10.681 4.481 1.00 95.75 100 GLU A CA 1
ATOM 724 C C . GLU A 1 100 ? 1.819 -9.449 5.371 1.00 95.75 100 GLU A C 1
ATOM 726 O O . GLU A 1 100 ? 2.702 -8.596 5.461 1.00 95.75 100 GLU A O 1
ATOM 731 N N . THR A 1 101 ? 0.692 -9.363 6.074 1.00 94.00 101 THR A N 1
ATOM 73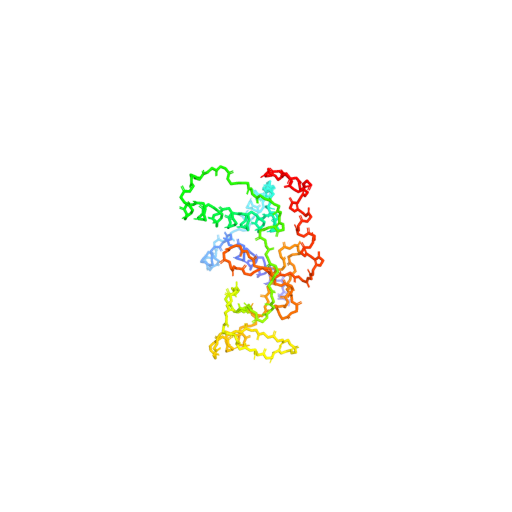2 C CA . THR A 1 101 ? 0.366 -8.207 6.927 1.00 94.00 101 THR A CA 1
ATOM 733 C C . THR A 1 101 ? 1.434 -7.935 7.990 1.00 94.00 101 THR A C 1
ATOM 735 O O . THR A 1 101 ? 1.722 -6.777 8.275 1.00 94.00 101 THR A O 1
ATOM 738 N N . GLY A 1 102 ? 2.091 -8.983 8.501 1.00 95.81 102 GLY A N 1
ATOM 739 C CA . GLY A 1 102 ? 3.194 -8.885 9.463 1.00 95.81 102 GLY A CA 1
ATOM 740 C C . GLY A 1 102 ? 4.494 -8.274 8.928 1.00 95.81 102 GLY A C 1
ATOM 741 O O . GLY A 1 102 ? 5.412 -8.061 9.709 1.00 95.81 102 GLY A O 1
ATOM 742 N N . LYS A 1 103 ? 4.586 -7.989 7.623 1.00 96.94 103 LYS A N 1
ATOM 743 C CA . LYS A 1 103 ? 5.738 -7.335 6.969 1.00 96.94 103 LYS A CA 1
ATOM 744 C C . LYS A 1 103 ? 5.427 -5.909 6.514 1.00 96.94 103 LYS A C 1
ATOM 746 O O . LYS A 1 103 ? 6.181 -5.319 5.744 1.00 96.94 103 LYS A O 1
ATOM 751 N N . VAL A 1 104 ? 4.284 -5.366 6.927 1.00 97.69 104 VAL A N 1
ATOM 752 C CA . VAL A 1 104 ? 3.817 -4.045 6.511 1.00 97.69 104 VAL A CA 1
ATOM 753 C C . VAL A 1 104 ? 3.787 -3.104 7.700 1.00 97.69 104 VAL A C 1
ATOM 755 O O . VAL A 1 104 ? 3.005 -3.287 8.627 1.00 97.69 104 VAL A O 1
ATOM 758 N N . ASN A 1 105 ? 4.569 -2.030 7.629 1.00 97.44 105 ASN A N 1
ATOM 759 C CA . ASN A 1 105 ? 4.419 -0.913 8.546 1.00 97.44 105 ASN A CA 1
ATOM 760 C C . ASN A 1 105 ? 3.148 -0.137 8.174 1.00 97.44 105 ASN A C 1
ATOM 762 O O . ASN A 1 105 ? 3.106 0.597 7.181 1.00 97.44 105 ASN A O 1
ATOM 766 N N . MET A 1 106 ? 2.091 -0.303 8.966 1.00 97.44 106 MET A N 1
ATOM 767 C CA . MET A 1 106 ? 0.769 0.245 8.656 1.00 97.44 106 MET A CA 1
ATOM 768 C C . MET A 1 106 ? 0.678 1.764 8.836 1.00 97.44 106 MET A C 1
ATOM 770 O O . MET A 1 106 ? -0.232 2.384 8.284 1.00 97.44 106 MET A O 1
AT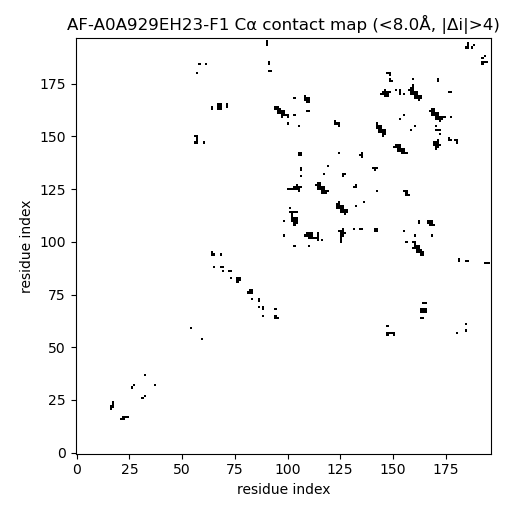OM 774 N N . VAL A 1 107 ? 1.626 2.385 9.544 1.00 96.81 107 VAL A N 1
ATOM 775 C CA . VAL A 1 107 ? 1.709 3.850 9.667 1.00 96.81 107 VAL A CA 1
ATOM 776 C C . VAL A 1 107 ? 2.324 4.449 8.403 1.00 96.81 107 VAL A C 1
ATOM 778 O O . VAL A 1 107 ? 1.764 5.375 7.820 1.00 96.81 107 VAL A O 1
ATOM 781 N N . THR A 1 108 ? 3.442 3.892 7.930 1.00 96.69 108 THR A N 1
ATOM 782 C CA . THR A 1 108 ? 4.162 4.421 6.756 1.00 96.69 108 THR A CA 1
ATOM 783 C C . THR A 1 108 ? 3.663 3.859 5.422 1.00 96.69 108 THR A C 1
ATOM 785 O O . THR A 1 108 ? 3.984 4.407 4.368 1.00 96.69 108 THR A O 1
ATOM 788 N N . ASN A 1 109 ? 2.840 2.805 5.454 1.00 97.44 109 ASN A N 1
ATOM 789 C CA . ASN A 1 109 ? 2.348 2.060 4.291 1.00 97.44 109 ASN A CA 1
ATOM 790 C C . ASN A 1 109 ? 3.487 1.530 3.416 1.00 97.44 109 ASN A C 1
ATOM 792 O O . ASN A 1 109 ? 3.472 1.694 2.191 1.00 97.44 109 ASN A O 1
ATOM 796 N N . ARG A 1 110 ? 4.487 0.919 4.052 1.00 97.19 110 ARG A N 1
ATOM 797 C CA . ARG A 1 110 ? 5.650 0.335 3.380 1.00 97.19 110 ARG A CA 1
ATOM 798 C C . ARG A 1 110 ? 5.979 -1.054 3.903 1.00 97.19 110 ARG A C 1
ATOM 800 O O . ARG A 1 110 ? 5.637 -1.382 5.037 1.00 97.19 110 ARG A O 1
ATOM 807 N N . VAL A 1 111 ? 6.639 -1.844 3.060 1.00 96.62 111 VAL A N 1
ATOM 808 C CA . VAL A 1 111 ? 7.272 -3.099 3.482 1.00 96.62 111 VAL A CA 1
ATOM 809 C C . VAL A 1 111 ? 8.426 -2.774 4.431 1.00 96.62 111 VAL A C 1
ATOM 811 O O . VAL A 1 111 ? 9.214 -1.874 4.146 1.00 96.62 111 VAL A O 1
ATOM 814 N N . ASP A 1 112 ? 8.504 -3.488 5.548 1.00 95.94 112 ASP A N 1
ATOM 815 C CA . ASP A 1 112 ? 9.506 -3.287 6.598 1.00 95.94 112 ASP A CA 1
ATOM 816 C C . ASP A 1 112 ? 9.788 -4.628 7.308 1.00 95.94 112 ASP A C 1
ATOM 818 O O . ASP A 1 112 ? 8.966 -5.548 7.242 1.00 95.94 112 ASP A O 1
ATOM 822 N N . SER A 1 113 ? 10.954 -4.767 7.943 1.00 88.62 113 SER A N 1
ATOM 823 C CA . SER A 1 113 ? 11.442 -6.044 8.494 1.00 88.62 113 SER A CA 1
ATOM 824 C C . SER A 1 113 ? 11.444 -6.145 10.020 1.00 88.62 113 SER A C 1
ATOM 826 O O . SER A 1 113 ? 11.599 -7.250 10.529 1.00 88.62 113 SER A O 1
ATOM 828 N N . ASP A 1 114 ? 11.194 -5.056 10.749 1.00 92.19 114 ASP A N 1
ATOM 829 C CA . ASP A 1 114 ? 11.248 -5.028 12.218 1.00 92.19 114 ASP A CA 1
ATOM 830 C C . ASP A 1 114 ? 9.979 -4.397 12.800 1.00 92.19 114 ASP A C 1
ATOM 832 O O . ASP A 1 114 ? 9.929 -3.212 13.139 1.00 92.19 114 ASP A O 1
ATOM 836 N N . LEU A 1 115 ? 8.914 -5.197 12.875 1.00 96.44 115 LEU A N 1
ATOM 837 C CA . LEU A 1 115 ? 7.585 -4.723 13.252 1.00 96.44 115 LEU A CA 1
ATOM 838 C C . LEU A 1 115 ? 7.106 -5.344 14.559 1.00 96.44 115 LEU A C 1
ATOM 840 O O . LEU A 1 115 ? 7.156 -6.557 14.756 1.00 96.44 115 LEU A O 1
ATOM 844 N N . ALA A 1 116 ? 6.572 -4.494 15.430 1.00 95.25 116 ALA A N 1
ATOM 845 C CA . ALA A 1 116 ? 5.807 -4.900 16.593 1.00 95.25 116 ALA A CA 1
ATOM 846 C C . ALA A 1 116 ? 4.318 -4.947 16.234 1.00 95.25 116 ALA A C 1
ATOM 848 O O . ALA A 1 116 ? 3.809 -4.090 15.506 1.00 95.25 116 ALA A O 1
ATOM 849 N N . SER A 1 117 ? 3.608 -5.942 16.762 1.00 96.19 117 SER A N 1
ATOM 850 C CA . SER A 1 117 ? 2.152 -6.014 16.660 1.00 96.19 117 SER A CA 1
ATOM 851 C C . SER A 1 117 ? 1.495 -5.273 17.824 1.00 96.19 117 SER A C 1
ATOM 853 O O . SER A 1 117 ? 1.815 -5.554 18.979 1.00 96.19 117 SER A O 1
ATOM 855 N N . THR A 1 118 ? 0.517 -4.418 17.543 1.00 95.69 118 THR A N 1
ATOM 856 C CA . THR A 1 118 ? -0.392 -3.837 18.541 1.00 95.69 118 THR A CA 1
ATOM 857 C C . THR A 1 118 ? -1.836 -4.227 18.229 1.00 95.69 118 THR A C 1
ATOM 859 O O . THR A 1 118 ? -2.223 -4.323 17.062 1.00 95.69 118 THR A O 1
ATOM 862 N N . THR A 1 119 ? -2.638 -4.502 19.260 1.00 96.00 119 THR A N 1
ATOM 863 C CA . THR A 1 119 ? -4.053 -4.874 19.100 1.00 96.00 119 THR A CA 1
ATOM 864 C C . THR A 1 119 ? -4.938 -3.707 19.496 1.00 96.00 119 THR A C 1
ATOM 866 O O . THR A 1 119 ? -4.926 -3.280 20.647 1.00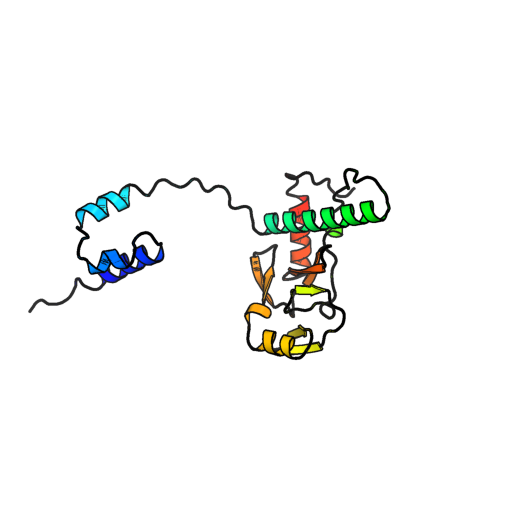 96.00 119 THR A O 1
ATOM 869 N N . LEU A 1 120 ? -5.744 -3.215 18.557 1.00 94.56 120 LEU A N 1
ATOM 870 C CA . LEU A 1 120 ? -6.616 -2.061 18.756 1.00 94.56 120 LEU A CA 1
ATOM 871 C C . LEU A 1 120 ? -7.986 -2.331 18.159 1.00 94.56 120 LEU A C 1
ATOM 873 O O . LEU A 1 120 ? -8.101 -2.761 17.016 1.00 94.56 120 LEU A O 1
ATOM 877 N N . SER A 1 121 ? -9.044 -2.073 18.930 1.00 89.19 121 SER A N 1
ATOM 878 C CA . SER A 1 121 ? -10.433 -2.259 18.477 1.00 89.19 121 SER A CA 1
ATOM 879 C C . SER A 1 121 ? -10.725 -3.661 17.899 1.00 89.19 121 SER A C 1
ATOM 881 O O . SER A 1 121 ? -11.600 -3.806 17.053 1.00 89.19 121 SER A O 1
ATOM 883 N N . GLY A 1 122 ? -9.995 -4.690 18.348 1.00 92.31 122 GLY A N 1
ATOM 884 C CA . GLY A 1 122 ? -10.125 -6.071 17.867 1.00 92.31 122 GLY A CA 1
ATOM 885 C C . GLY A 1 122 ? -9.328 -6.411 16.599 1.00 92.31 122 GLY A C 1
ATOM 886 O O . GLY A 1 122 ? -9.358 -7.564 16.183 1.00 92.31 122 GLY A O 1
ATOM 887 N N . GLY A 1 123 ? -8.609 -5.454 16.003 1.00 95.12 123 GLY A N 1
ATOM 888 C CA . GLY A 1 123 ? -7.683 -5.679 14.888 1.00 95.12 123 GLY A CA 1
ATOM 889 C C . GLY A 1 123 ? -6.221 -5.708 15.339 1.00 95.12 123 GLY A C 1
ATOM 890 O O . GLY A 1 123 ? -5.863 -5.076 16.334 1.00 95.12 123 GLY A O 1
ATOM 891 N N . THR A 1 124 ? -5.370 -6.423 14.599 1.00 97.38 124 THR A N 1
ATOM 892 C CA . THR A 1 124 ? -3.915 -6.454 14.816 1.00 97.38 124 THR A CA 1
ATOM 893 C C . THR A 1 124 ? -3.215 -5.580 13.783 1.00 97.38 124 THR A C 1
ATOM 895 O O . THR A 1 124 ? -3.374 -5.785 12.580 1.00 97.38 124 THR A O 1
ATOM 898 N N . TYR A 1 125 ? -2.416 -4.627 14.256 1.00 97.62 125 TYR A N 1
ATOM 899 C CA . TYR A 1 125 ? -1.661 -3.700 13.422 1.00 97.62 125 TYR A CA 1
ATOM 900 C C . TYR A 1 125 ? -0.164 -3.874 13.634 1.00 97.62 125 TYR A C 1
ATOM 902 O O . TYR A 1 125 ? 0.275 -4.109 14.757 1.00 97.62 125 TYR A O 1
ATOM 910 N N . PHE A 1 126 ? 0.616 -3.713 12.568 1.00 97.88 126 PHE A N 1
ATOM 911 C CA . PHE A 1 126 ? 2.068 -3.870 12.598 1.00 97.88 126 PHE A CA 1
ATOM 912 C C . PHE A 1 126 ? 2.751 -2.520 12.366 1.00 97.88 126 PHE A C 1
ATOM 914 O O . PHE A 1 126 ? 2.469 -1.826 11.385 1.00 97.88 126 PHE A O 1
ATOM 921 N N . VAL A 1 127 ? 3.612 -2.117 13.300 1.00 97.25 127 VAL A N 1
ATOM 922 C CA . VAL A 1 127 ? 4.247 -0.789 13.338 1.00 97.25 127 VAL A CA 1
ATOM 923 C C . VAL A 1 127 ? 5.684 -0.885 13.845 1.00 97.25 127 VAL A C 1
ATOM 925 O O . VAL A 1 127 ? 6.055 -1.854 14.503 1.00 97.25 127 VAL A O 1
ATOM 928 N N . ASN A 1 128 ? 6.499 0.125 13.544 1.00 95.25 128 ASN A N 1
ATOM 929 C CA . ASN 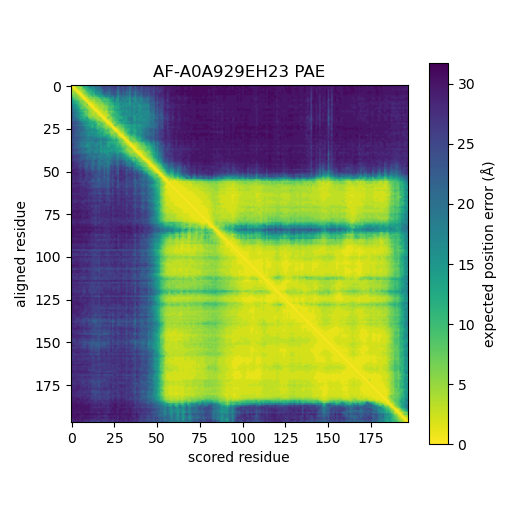A 1 128 ? 7.884 0.193 14.005 1.00 95.25 128 ASN A CA 1
ATOM 930 C C . ASN A 1 128 ? 7.984 1.085 15.259 1.00 95.25 128 ASN A C 1
ATOM 932 O O . ASN A 1 128 ? 7.700 2.286 15.194 1.00 95.25 128 ASN A O 1
ATOM 936 N N . GLY A 1 129 ? 8.372 0.477 16.384 1.00 93.62 129 GLY A N 1
ATOM 937 C CA . GLY A 1 129 ? 8.637 1.144 17.661 1.00 93.62 129 GLY A CA 1
ATOM 938 C C . GLY A 1 129 ? 7.419 1.760 18.364 1.00 93.62 129 GLY A C 1
ATOM 939 O O . GLY A 1 129 ? 6.306 1.810 17.837 1.00 93.62 129 GLY A O 1
ATOM 940 N N . ASP A 1 130 ? 7.657 2.289 19.566 1.00 95.12 130 ASP A N 1
ATOM 941 C CA . ASP A 1 130 ? 6.614 2.867 20.431 1.00 95.12 130 ASP A CA 1
ATOM 942 C C . ASP A 1 130 ? 5.927 4.080 19.795 1.00 95.12 130 ASP A C 1
ATOM 944 O O . ASP A 1 130 ? 4.722 4.274 19.940 1.00 95.12 130 ASP A O 1
ATOM 948 N N . MET A 1 131 ? 6.673 4.870 19.016 1.00 94.62 131 MET A N 1
ATOM 949 C CA . MET A 1 131 ? 6.115 6.006 18.279 1.00 94.62 131 MET A CA 1
ATOM 950 C C . MET A 1 131 ? 5.125 5.563 17.198 1.00 94.62 131 MET A C 1
ATOM 952 O O . MET A 1 131 ? 4.135 6.254 16.958 1.00 94.62 131 MET A O 1
ATOM 956 N N . GLY A 1 132 ? 5.368 4.418 16.551 1.00 95.75 132 GLY A N 1
ATOM 957 C CA . GLY A 1 132 ? 4.435 3.830 15.595 1.00 95.75 132 GLY A CA 1
ATOM 958 C C . GLY A 1 132 ? 3.143 3.380 16.277 1.00 95.75 132 GLY A C 1
ATOM 959 O O . GLY A 1 132 ? 2.056 3.670 15.775 1.00 95.75 132 GLY A O 1
ATOM 960 N N . THR A 1 133 ? 3.264 2.753 17.450 1.00 96.00 133 THR A N 1
ATOM 961 C CA . THR A 1 133 ? 2.126 2.341 18.285 1.00 96.00 133 THR A CA 1
ATOM 962 C C . THR A 1 133 ? 1.298 3.545 18.723 1.00 96.00 133 THR A C 1
ATOM 964 O O . THR A 1 133 ? 0.114 3.624 18.407 1.00 96.00 133 THR A O 1
ATOM 967 N N . PHE A 1 134 ? 1.934 4.553 19.321 1.00 96.19 134 PHE A N 1
ATOM 968 C CA . PHE A 1 134 ? 1.270 5.801 19.698 1.00 96.19 134 PHE A CA 1
ATOM 969 C C . PHE A 1 134 ? 0.577 6.464 18.498 1.00 96.19 134 PHE A C 1
ATOM 971 O O . PHE A 1 134 ? -0.566 6.912 18.581 1.00 96.19 134 PHE A O 1
ATOM 978 N N . SER A 1 135 ? 1.241 6.489 17.337 1.00 96.31 135 SER A N 1
ATOM 979 C CA . SER A 1 135 ? 0.680 7.092 16.130 1.00 96.31 135 SER A CA 1
ATOM 980 C C . SER A 1 135 ? -0.602 6.401 15.666 1.00 96.31 135 SER A C 1
ATOM 982 O O . SER A 1 135 ? -1.515 7.091 15.212 1.00 96.31 135 SER A O 1
ATOM 984 N N . ILE A 1 136 ? -0.696 5.073 15.758 1.00 96.06 136 ILE A N 1
ATOM 985 C CA . ILE A 1 136 ? -1.883 4.336 15.308 1.00 96.06 136 ILE A CA 1
ATOM 986 C C . ILE A 1 136 ? -3.025 4.346 16.336 1.00 96.06 136 ILE A C 1
ATOM 988 O O . ILE A 1 136 ? -4.197 4.291 15.949 1.00 96.06 136 ILE A O 1
ATOM 992 N N . GLU A 1 137 ? -2.689 4.475 17.620 1.00 95.50 137 GLU A N 1
ATOM 993 C CA . GLU A 1 137 ? -3.634 4.624 18.731 1.00 95.50 137 GLU A CA 1
ATOM 994 C C . GLU A 1 137 ? -4.330 5.984 18.690 1.00 95.50 137 GLU A C 1
ATOM 996 O O . GLU A 1 137 ? -5.560 6.057 18.620 1.00 95.50 137 GLU A O 1
ATOM 1001 N N . GLU A 1 138 ? -3.538 7.053 18.631 1.00 96.38 138 GLU A N 1
ATOM 1002 C CA . GLU A 1 138 ? -4.035 8.427 18.710 1.00 96.38 138 GLU A CA 1
ATOM 1003 C C . GLU A 1 138 ? -4.576 8.954 17.377 1.00 96.38 138 GLU A C 1
ATOM 1005 O O . GLU A 1 138 ? -5.391 9.876 17.354 1.00 96.38 138 GLU A O 1
ATOM 1010 N N . ASN A 1 139 ? -4.165 8.371 16.242 1.00 95.94 139 ASN A N 1
ATOM 1011 C CA . ASN A 1 139 ? -4.611 8.813 14.919 1.00 95.94 139 ASN A CA 1
ATOM 1012 C C . ASN A 1 139 ? -5.394 7.706 14.204 1.00 95.94 139 ASN A C 1
ATOM 1014 O O . ASN A 1 139 ? -4.820 6.906 13.457 1.00 95.94 139 ASN A O 1
ATOM 1018 N N . PRO A 1 140 ? -6.737 7.691 14.328 1.00 92.19 140 PRO A N 1
ATOM 1019 C CA . PRO A 1 140 ? -7.580 6.724 13.636 1.00 92.19 140 PRO A CA 1
ATOM 1020 C C . PRO A 1 140 ? -7.392 6.717 12.118 1.00 92.19 140 PRO A C 1
ATOM 1022 O O . PRO A 1 140 ? -7.588 5.681 11.496 1.00 92.19 140 PRO A O 1
ATOM 1025 N N . SER A 1 141 ? -6.992 7.835 11.503 1.00 94.19 141 SER A N 1
ATOM 1026 C CA . SER A 1 141 ? -6.696 7.904 10.065 1.00 94.19 141 SER A CA 1
ATOM 1027 C C . SER A 1 141 ? -5.612 6.914 9.630 1.00 94.19 141 SER A C 1
ATOM 1029 O O . SER A 1 141 ? -5.693 6.391 8.522 1.00 94.19 141 SER A O 1
ATOM 1031 N N . ASN A 1 142 ? -4.655 6.587 10.503 1.00 95.81 142 ASN A N 1
ATOM 1032 C CA . ASN A 1 142 ? -3.590 5.631 10.204 1.00 95.81 142 ASN A CA 1
ATOM 1033 C C . ASN A 1 142 ? -4.079 4.182 10.167 1.00 95.81 142 ASN A C 1
ATOM 1035 O O . ASN A 1 142 ? -3.412 3.345 9.564 1.00 95.81 142 ASN A O 1
ATOM 1039 N N . ARG A 1 143 ? -5.249 3.885 10.743 1.00 95.75 143 ARG A N 1
ATOM 1040 C CA . ARG A 1 143 ? -5.853 2.544 10.739 1.00 95.75 143 ARG A CA 1
ATOM 1041 C C . ARG A 1 143 ? -6.617 2.230 9.464 1.00 95.75 143 ARG A C 1
ATOM 1043 O O . ARG A 1 143 ? -6.871 1.066 9.177 1.00 95.75 143 ARG A O 1
ATOM 1050 N N . PHE A 1 144 ? -6.964 3.248 8.682 1.00 96.81 144 PHE A N 1
ATOM 1051 C CA . PHE A 1 144 ? -7.794 3.073 7.500 1.00 96.81 144 PHE A CA 1
ATOM 1052 C C . PHE A 1 144 ? -7.048 3.409 6.215 1.00 96.81 144 PHE A C 1
ATOM 1054 O O . PHE A 1 144 ? -6.153 4.252 6.179 1.00 96.81 144 PHE A O 1
ATOM 1061 N N . ALA A 1 145 ? -7.452 2.751 5.140 1.00 96.75 145 ALA A N 1
ATOM 1062 C CA . ALA A 1 145 ? -7.030 3.037 3.781 1.00 96.75 145 ALA A CA 1
ATOM 1063 C C . ALA A 1 145 ? -8.259 3.144 2.872 1.00 96.75 145 ALA A C 1
ATOM 1065 O O . ALA A 1 145 ? -9.384 2.875 3.294 1.00 96.75 145 ALA A O 1
ATOM 1066 N N . ILE A 1 146 ? -8.044 3.563 1.629 1.00 95.88 146 ILE A N 1
ATOM 1067 C CA . ILE A 1 146 ? -9.071 3.564 0.588 1.00 95.88 146 ILE A CA 1
ATOM 1068 C C . ILE A 1 146 ? -8.739 2.440 -0.388 1.00 95.88 146 ILE A C 1
ATOM 1070 O O . ILE A 1 146 ? -7.632 2.427 -0.928 1.00 95.88 146 ILE A O 1
ATOM 1074 N N . ASP A 1 147 ? -9.684 1.526 -0.608 1.00 96.44 147 ASP A N 1
ATOM 1075 C CA . ASP A 1 147 ? -9.556 0.476 -1.621 1.00 96.44 147 ASP A CA 1
ATOM 1076 C C . ASP A 1 147 ? -9.513 1.129 -3.015 1.00 96.44 147 ASP A C 1
ATOM 1078 O O . ASP A 1 147 ? -10.477 1.802 -3.396 1.00 96.44 147 ASP A O 1
ATOM 1082 N N . PRO A 1 148 ? -8.432 0.948 -3.799 1.00 93.38 148 PRO A N 1
ATOM 1083 C CA . PRO A 1 148 ? -8.303 1.544 -5.129 1.00 93.38 148 PRO A CA 1
ATOM 1084 C C . PRO A 1 148 ? -9.410 1.146 -6.112 1.00 93.38 148 PRO A C 1
ATOM 1086 O O . PRO A 1 148 ? -9.651 1.858 -7.081 1.00 93.38 148 PRO A O 1
ATOM 1089 N N . THR A 1 149 ? -10.068 0.011 -5.882 1.00 92.88 149 THR A N 1
ATOM 1090 C CA . THR A 1 149 ? -11.034 -0.607 -6.799 1.00 92.88 149 THR A CA 1
ATOM 1091 C C . THR A 1 149 ? -12.448 -0.105 -6.569 1.00 92.88 149 THR A C 1
ATOM 1093 O O . THR A 1 149 ? -13.188 0.125 -7.530 1.00 92.88 149 THR A O 1
ATOM 1096 N N . THR A 1 150 ? -12.824 0.015 -5.293 1.00 93.00 150 THR A N 1
ATOM 1097 C CA . THR A 1 150 ? -14.187 0.336 -4.840 1.00 93.00 150 THR A CA 1
ATOM 1098 C C . THR A 1 150 ? -14.299 1.742 -4.258 1.00 93.00 150 THR A C 1
ATOM 1100 O O . THR A 1 150 ? -15.406 2.218 -4.026 1.00 93.00 150 THR A O 1
ATOM 1103 N N . SER A 1 151 ? -13.170 2.412 -4.004 1.00 92.50 151 SER A N 1
ATOM 1104 C CA . SER A 1 151 ? -13.082 3.673 -3.254 1.00 92.50 151 SER A CA 1
ATOM 1105 C C . SER A 1 151 ? -13.655 3.602 -1.830 1.00 92.50 151 SER A C 1
ATOM 1107 O O . SER A 1 151 ? -13.843 4.632 -1.180 1.00 92.50 151 SER A O 1
ATOM 1109 N N . ALA A 1 152 ? -13.916 2.397 -1.314 1.00 94.19 152 ALA A N 1
ATOM 1110 C CA . ALA A 1 152 ? -14.415 2.201 0.037 1.00 94.19 152 ALA A CA 1
ATOM 1111 C C . ALA A 1 152 ? -13.293 2.376 1.066 1.00 94.19 152 ALA A C 1
ATOM 1113 O O . ALA A 1 152 ? -12.136 2.022 0.833 1.00 94.19 152 ALA A O 1
ATOM 1114 N N . LYS A 1 153 ? -13.655 2.893 2.242 1.00 96.06 153 LYS A N 1
ATOM 1115 C CA . LYS A 1 153 ? -12.759 2.951 3.396 1.00 96.06 153 LYS A CA 1
ATOM 1116 C C . LYS A 1 153 ? -12.624 1.551 4.000 1.00 96.06 153 LYS A C 1
ATOM 1118 O O . LYS A 1 153 ? -13.628 0.955 4.379 1.00 96.06 153 LYS A O 1
ATOM 1123 N N . VAL A 1 154 ? -11.396 1.056 4.113 1.00 97.00 154 VAL A N 1
ATOM 1124 C CA . VAL A 1 154 ? -11.071 -0.283 4.628 1.00 97.00 154 VAL A CA 1
ATOM 1125 C C . VAL A 1 154 ? -10.156 -0.186 5.840 1.00 97.00 154 VAL A C 1
ATOM 1127 O O . VAL A 1 154 ? -9.314 0.708 5.915 1.00 97.00 154 VAL A O 1
ATOM 1130 N N . ASP A 1 155 ? -10.329 -1.091 6.800 1.00 97.38 155 ASP A N 1
ATOM 1131 C CA . ASP A 1 155 ? -9.417 -1.232 7.935 1.00 97.38 155 ASP A CA 1
ATOM 1132 C C . ASP A 1 155 ? -8.173 -2.011 7.499 1.00 97.38 155 ASP A C 1
ATOM 1134 O O . ASP A 1 155 ? -8.284 -3.115 6.959 1.00 97.38 155 ASP A O 1
ATOM 1138 N N . LYS A 1 156 ? -6.988 -1.445 7.735 1.00 97.25 156 LYS A N 1
ATOM 1139 C CA . LYS A 1 156 ? -5.711 -2.052 7.345 1.00 97.25 156 LYS A CA 1
ATOM 1140 C C . LYS A 1 156 ? -5.456 -3.393 8.033 1.00 97.25 156 LYS A C 1
ATOM 1142 O O . LYS A 1 156 ? -4.760 -4.216 7.450 1.00 97.25 156 LYS A O 1
ATOM 1147 N N . ALA A 1 157 ? -6.033 -3.634 9.213 1.00 97.19 157 ALA A N 1
ATOM 1148 C CA . ALA A 1 157 ? -5.868 -4.899 9.933 1.00 97.19 157 ALA A CA 1
ATOM 1149 C C . ALA A 1 157 ? -6.511 -6.095 9.204 1.00 97.19 157 ALA A C 1
ATOM 1151 O O . ALA A 1 157 ? -6.021 -7.214 9.319 1.00 97.19 157 ALA A O 1
ATOM 1152 N N . ASN A 1 158 ? -7.585 -5.859 8.439 1.00 96.38 158 ASN A N 1
ATOM 1153 C CA . ASN A 1 158 ? -8.352 -6.907 7.747 1.00 96.38 158 ASN A CA 1
ATOM 1154 C C . ASN A 1 158 ? -8.208 -6.860 6.217 1.00 96.38 158 ASN A C 1
ATOM 1156 O O . ASN A 1 158 ? -8.795 -7.681 5.515 1.00 96.38 158 ASN A O 1
ATOM 1160 N N . ALA A 1 159 ? -7.474 -5.882 5.690 1.00 97.62 159 ALA A N 1
ATOM 1161 C CA . ALA A 1 159 ? -7.314 -5.678 4.259 1.00 97.62 159 ALA A CA 1
ATOM 1162 C C . ALA A 1 159 ? -6.244 -6.604 3.656 1.00 97.62 159 ALA A C 1
ATOM 1164 O O . ALA A 1 159 ? -5.244 -6.936 4.293 1.00 97.62 159 ALA A O 1
ATOM 1165 N N . THR A 1 160 ? -6.404 -6.945 2.377 1.00 97.94 160 THR A N 1
ATOM 1166 C CA . THR A 1 160 ? -5.329 -7.551 1.584 1.00 97.94 160 THR A CA 1
ATOM 1167 C C . THR A 1 160 ? -4.310 -6.469 1.225 1.00 97.94 160 THR A C 1
ATOM 1169 O O . THR A 1 160 ? -4.649 -5.486 0.564 1.00 97.94 160 THR A O 1
ATOM 1172 N N . ALA A 1 161 ? -3.054 -6.650 1.638 1.00 97.75 161 ALA A N 1
ATOM 1173 C CA . ALA A 1 161 ? -1.954 -5.742 1.328 1.00 97.75 161 ALA A CA 1
ATOM 1174 C C . ALA A 1 161 ? -1.200 -6.185 0.063 1.00 97.75 161 ALA A C 1
ATOM 1176 O O . ALA A 1 161 ? -0.699 -7.308 -0.019 1.00 97.75 161 ALA A O 1
ATOM 1177 N N . MET A 1 162 ? -1.083 -5.281 -0.909 1.00 97.62 162 MET A N 1
ATOM 1178 C CA . MET A 1 162 ? -0.291 -5.472 -2.125 1.00 97.62 162 MET A CA 1
ATOM 1179 C C . MET A 1 162 ? 0.801 -4.402 -2.187 1.00 97.62 162 MET A C 1
ATOM 1181 O O . MET A 1 162 ? 0.498 -3.215 -2.072 1.00 97.62 162 MET A O 1
ATOM 1185 N N . ALA A 1 163 ? 2.056 -4.799 -2.368 1.00 97.12 163 ALA A N 1
ATOM 1186 C CA . ALA A 1 163 ? 3.173 -3.880 -2.550 1.00 97.12 163 ALA A CA 1
ATOM 1187 C C . ALA A 1 163 ? 3.432 -3.613 -4.031 1.00 97.12 163 ALA A C 1
ATOM 1189 O O . ALA A 1 163 ? 3.442 -4.548 -4.830 1.00 97.12 163 ALA A O 1
ATOM 1190 N N . ASP A 1 164 ? 3.692 -2.355 -4.378 1.00 95.75 164 ASP A N 1
ATOM 1191 C CA . ASP A 1 164 ? 4.271 -2.001 -5.672 1.00 95.75 164 ASP A CA 1
ATOM 1192 C C . ASP A 1 164 ? 5.793 -2.242 -5.697 1.00 95.75 164 ASP A C 1
ATOM 1194 O O . ASP A 1 164 ? 6.425 -2.529 -4.676 1.00 95.75 164 ASP A O 1
ATOM 1198 N N . ALA A 1 165 ? 6.409 -2.072 -6.868 1.00 92.94 165 ALA A N 1
ATOM 1199 C CA . ALA A 1 165 ? 7.859 -2.201 -7.035 1.00 92.94 165 ALA A CA 1
ATOM 1200 C C . ALA A 1 165 ? 8.685 -1.173 -6.227 1.00 92.94 165 ALA A C 1
ATOM 1202 O O . ALA A 1 165 ? 9.898 -1.325 -6.097 1.00 92.94 165 ALA A O 1
ATOM 1203 N N . SER A 1 166 ? 8.053 -0.123 -5.685 1.00 92.88 166 SER A N 1
ATOM 1204 C CA . SER A 1 166 ? 8.686 0.866 -4.801 1.00 92.88 166 SER A CA 1
ATOM 1205 C C . SER A 1 166 ? 8.605 0.490 -3.314 1.00 92.88 166 SER A C 1
ATOM 1207 O O . SER A 1 166 ? 9.114 1.222 -2.459 1.00 92.88 166 SER A O 1
ATOM 1209 N N . GLY A 1 167 ? 7.945 -0.628 -2.992 1.00 94.94 167 GLY A N 1
ATOM 1210 C CA . GLY A 1 167 ? 7.682 -1.079 -1.629 1.00 94.94 167 GLY A CA 1
ATOM 1211 C C . GLY A 1 167 ? 6.536 -0.333 -0.942 1.00 94.94 167 GLY A C 1
ATOM 1212 O O . GLY A 1 167 ? 6.394 -0.433 0.277 1.00 94.94 167 GLY A O 1
ATOM 1213 N N . ARG A 1 168 ? 5.729 0.439 -1.681 1.00 96.69 168 ARG A N 1
ATOM 1214 C CA . ARG A 1 168 ? 4.529 1.102 -1.161 1.00 96.69 168 ARG A CA 1
ATOM 1215 C C . ARG A 1 168 ? 3.365 0.124 -1.139 1.00 96.69 168 ARG A C 1
ATOM 1217 O O . ARG A 1 168 ? 3.134 -0.603 -2.098 1.00 96.69 168 ARG A O 1
ATOM 1224 N N . ILE A 1 169 ? 2.599 0.162 -0.055 1.00 97.69 169 ILE A N 1
ATOM 1225 C CA . ILE A 1 169 ? 1.453 -0.717 0.147 1.00 97.69 169 ILE A CA 1
ATOM 1226 C C . ILE A 1 169 ? 0.157 -0.070 -0.331 1.00 97.69 169 ILE A C 1
ATOM 1228 O O . ILE A 1 169 ? -0.170 1.070 0.011 1.00 97.69 169 ILE A O 1
ATOM 1232 N N . HIS A 1 170 ? -0.607 -0.861 -1.072 1.00 96.88 170 HIS A N 1
ATOM 1233 C CA . HIS A 1 170 ? -1.980 -0.624 -1.472 1.00 96.88 170 HIS A CA 1
ATOM 1234 C C . HIS A 1 170 ? -2.872 -1.641 -0.759 1.00 96.88 170 HIS A C 1
ATOM 1236 O O . HIS A 1 170 ? -2.607 -2.842 -0.798 1.00 96.88 170 HIS A O 1
ATOM 1242 N N . TYR A 1 171 ? -3.916 -1.157 -0.092 1.00 97.69 171 TYR A N 1
ATOM 1243 C CA . TYR A 1 171 ? -4.824 -1.996 0.686 1.00 97.69 171 TYR A CA 1
ATOM 1244 C C . TYR A 1 171 ? -6.118 -2.214 -0.083 1.00 97.69 171 TYR A C 1
ATOM 1246 O O . TYR A 1 171 ? -6.713 -1.261 -0.580 1.00 97.69 171 TYR A O 1
ATOM 1254 N N . PHE A 1 172 ? -6.562 -3.460 -0.129 1.00 97.50 172 PHE A N 1
ATOM 1255 C CA . PHE A 1 172 ? -7.780 -3.892 -0.798 1.00 97.50 172 PHE A CA 1
ATOM 1256 C C . PHE A 1 172 ? -8.720 -4.520 0.224 1.00 97.50 172 PHE A C 1
ATOM 1258 O O . PHE A 1 172 ? -8.270 -5.195 1.148 1.00 97.50 172 PHE A O 1
ATOM 1265 N N . ALA A 1 173 ? -10.028 -4.320 0.068 1.00 97.25 173 ALA A N 1
ATOM 1266 C CA . ALA A 1 173 ? -11.019 -4.892 0.975 1.00 97.25 173 ALA A CA 1
ATOM 1267 C C . ALA A 1 173 ? -10.946 -6.426 1.033 1.00 97.25 173 ALA A C 1
ATOM 1269 O O . ALA A 1 173 ? -11.253 -7.016 2.064 1.00 97.25 173 ALA A O 1
ATOM 1270 N N . SER A 1 174 ? -10.569 -7.077 -0.073 1.00 97.06 174 SER A N 1
ATOM 1271 C CA . SER A 1 174 ? -10.404 -8.529 -0.145 1.00 97.06 174 SER A CA 1
ATOM 1272 C C . SER A 1 174 ? -9.570 -8.945 -1.357 1.00 97.06 174 SER A C 1
ATOM 1274 O O . SER A 1 174 ? -9.348 -8.162 -2.281 1.00 97.06 174 SER A O 1
ATOM 1276 N N . ASP A 1 175 ? -9.211 -10.226 -1.429 1.00 96.50 175 ASP A N 1
ATOM 1277 C CA . ASP A 1 175 ? -8.613 -10.813 -2.635 1.00 96.50 175 ASP A CA 1
ATOM 1278 C C . ASP A 1 175 ? -9.537 -10.711 -3.867 1.00 96.50 175 ASP A C 1
ATOM 1280 O O . ASP A 1 175 ? -9.054 -10.708 -4.999 1.00 96.50 175 ASP A O 1
ATOM 1284 N N . SER A 1 176 ? -10.859 -10.601 -3.677 1.00 96.44 176 SER A N 1
ATOM 1285 C CA . SER A 1 176 ? -11.791 -10.372 -4.788 1.00 96.44 176 SER A CA 1
ATOM 1286 C C . SER A 1 176 ? -11.608 -8.983 -5.390 1.00 96.44 176 SER A C 1
ATOM 1288 O O . SER A 1 176 ? -11.550 -8.860 -6.610 1.00 96.44 176 SER A O 1
ATOM 1290 N N . THR A 1 177 ? -11.446 -7.944 -4.561 1.00 95.38 177 THR A N 1
ATOM 1291 C CA . THR A 1 177 ? -11.266 -6.582 -5.084 1.00 95.38 177 THR A CA 1
ATOM 1292 C C . THR A 1 177 ? -9.908 -6.412 -5.760 1.00 95.38 177 THR A C 1
ATOM 1294 O O . THR A 1 177 ? -9.818 -5.700 -6.754 1.00 95.38 177 THR A O 1
ATOM 1297 N N . VAL A 1 178 ? -8.878 -7.154 -5.333 1.00 94.94 178 VAL A N 1
ATOM 1298 C CA . VAL A 1 178 ? -7.604 -7.254 -6.073 1.00 94.94 178 VAL A CA 1
ATOM 1299 C C . VAL A 1 178 ? -7.817 -7.831 -7.477 1.00 94.94 178 VAL A C 1
ATOM 1301 O O . VAL A 1 178 ? -7.314 -7.282 -8.456 1.00 94.94 178 VAL A O 1
ATOM 1304 N N . LYS A 1 179 ? -8.580 -8.925 -7.605 1.00 93.88 179 LYS A N 1
ATOM 1305 C CA . LYS A 1 179 ? -8.871 -9.531 -8.916 1.00 93.88 179 LYS A CA 1
ATOM 1306 C C . LYS A 1 179 ? -9.640 -8.575 -9.823 1.00 93.88 179 LYS A C 1
ATOM 1308 O O . LYS A 1 179 ? -9.286 -8.443 -10.991 1.00 93.88 179 LYS A O 1
ATOM 1313 N N . ASP A 1 180 ? -10.634 -7.876 -9.283 1.00 92.00 180 ASP A N 1
ATOM 1314 C CA . ASP A 1 180 ? -11.402 -6.875 -10.030 1.00 92.00 180 ASP A CA 1
ATOM 1315 C C . ASP A 1 180 ? -10.513 -5.708 -10.484 1.00 92.00 180 ASP A C 1
ATOM 1317 O O . ASP A 1 180 ? -10.641 -5.225 -11.610 1.00 92.00 180 ASP A O 1
ATOM 1321 N N . PHE A 1 181 ? -9.567 -5.282 -9.643 1.00 91.06 181 PHE A N 1
ATOM 1322 C CA . PHE A 1 181 ? -8.572 -4.268 -9.993 1.00 91.06 181 PHE A CA 1
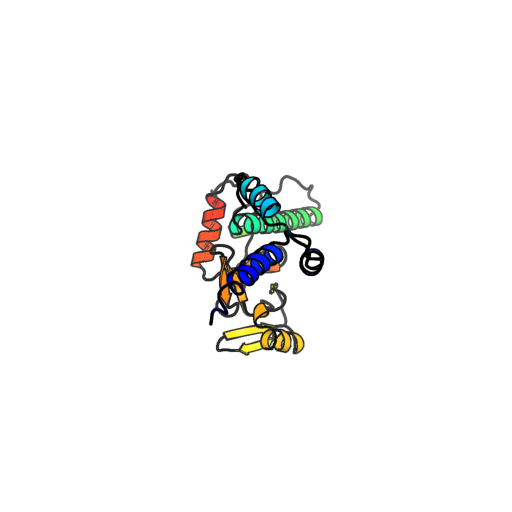ATOM 1323 C C . PHE A 1 181 ? -7.713 -4.705 -11.185 1.00 91.06 181 PHE A C 1
ATOM 1325 O O . PHE A 1 181 ? -7.552 -3.952 -12.147 1.00 91.06 181 PHE A O 1
ATOM 1332 N N . PHE A 1 182 ? -7.215 -5.944 -11.163 1.00 90.25 182 PHE A N 1
ATOM 1333 C CA . PHE A 1 182 ? -6.447 -6.512 -12.272 1.00 90.25 182 PHE A CA 1
ATOM 1334 C C . PHE A 1 182 ? -7.289 -6.688 -13.541 1.00 90.25 182 PHE A C 1
ATOM 1336 O O . PHE A 1 182 ? -6.826 -6.369 -14.636 1.00 90.25 182 PHE A O 1
ATOM 1343 N N . ALA A 1 183 ? -8.548 -7.108 -13.412 1.00 87.81 183 ALA A N 1
ATOM 1344 C CA . ALA A 1 183 ? -9.464 -7.223 -14.542 1.00 87.81 183 ALA A CA 1
ATOM 1345 C C . ALA A 1 183 ? -9.748 -5.859 -15.193 1.00 87.81 183 ALA A C 1
ATOM 1347 O O . ALA A 1 183 ? -9.747 -5.746 -16.419 1.00 87.81 183 ALA A O 1
ATOM 1348 N N . LYS A 1 184 ? -9.915 -4.794 -14.394 1.00 84.19 184 LYS A N 1
ATOM 1349 C CA . LYS A 1 184 ? -10.060 -3.418 -14.901 1.00 84.19 184 LYS A CA 1
ATOM 1350 C C . LYS A 1 184 ? -8.827 -2.955 -15.678 1.00 84.19 184 LYS A C 1
ATOM 1352 O O . LYS A 1 184 ? -8.975 -2.269 -16.687 1.00 84.19 184 LYS A O 1
ATOM 1357 N N . ALA A 1 185 ? -7.628 -3.339 -15.241 1.00 76.62 185 ALA A N 1
ATOM 1358 C CA . ALA A 1 185 ? -6.392 -3.041 -15.963 1.00 76.62 185 ALA A CA 1
ATOM 1359 C C . ALA A 1 185 ? -6.340 -3.733 -17.334 1.00 76.62 185 ALA A C 1
ATOM 1361 O O . ALA A 1 185 ? -5.916 -3.127 -18.315 1.00 76.62 185 ALA A O 1
ATOM 1362 N N . ALA A 1 186 ? -6.810 -4.983 -17.403 1.00 65.88 186 ALA A N 1
ATOM 1363 C CA . ALA A 1 186 ? -6.878 -5.751 -18.642 1.00 65.88 186 ALA A CA 1
ATOM 1364 C C . ALA A 1 186 ? -7.986 -5.262 -19.593 1.00 65.88 186 ALA A C 1
ATOM 1366 O O . ALA A 1 186 ? -7.830 -5.366 -20.805 1.00 65.88 186 ALA A O 1
ATOM 1367 N N . ALA A 1 187 ? -9.092 -4.723 -19.068 1.00 56.25 187 ALA A N 1
ATOM 1368 C CA . ALA A 1 187 ? -10.214 -4.222 -19.865 1.00 56.25 187 ALA A CA 1
ATOM 1369 C C . ALA A 1 187 ? -9.987 -2.798 -20.410 1.00 56.25 187 ALA A C 1
ATOM 1371 O O . ALA A 1 187 ? -10.356 -2.509 -21.547 1.00 56.25 187 ALA A O 1
ATOM 1372 N N . ASN A 1 188 ? -9.342 -1.911 -19.642 1.00 54.38 188 ASN A N 1
ATOM 1373 C CA . ASN A 1 188 ? -9.011 -0.545 -20.069 1.00 54.38 188 ASN A CA 1
ATOM 1374 C C . ASN A 1 188 ? -7.683 -0.499 -20.851 1.00 54.38 188 ASN A C 1
ATOM 1376 O O . ASN A 1 188 ? -6.732 0.192 -20.477 1.00 54.38 188 ASN A O 1
ATOM 1380 N N . THR A 1 189 ? -7.632 -1.200 -21.987 1.00 52.03 189 THR A N 1
ATOM 1381 C CA . THR A 1 189 ? -6.483 -1.271 -22.916 1.00 52.03 189 THR A CA 1
ATOM 1382 C C . THR A 1 189 ? -6.139 0.045 -23.630 1.00 52.03 189 THR A C 1
ATOM 1384 O O . THR A 1 189 ? -5.190 0.084 -24.414 1.00 52.03 189 THR A O 1
ATOM 1387 N N . ALA A 1 190 ? -6.815 1.155 -23.313 1.00 44.53 190 ALA A N 1
ATOM 1388 C CA . ALA A 1 190 ? -6.575 2.480 -23.894 1.00 44.53 190 ALA A CA 1
ATOM 1389 C C . ALA A 1 190 ? -5.148 3.044 -23.669 1.00 44.53 190 ALA A C 1
ATOM 1391 O O . ALA A 1 190 ? -4.789 4.041 -24.289 1.00 44.53 190 ALA A O 1
ATOM 1392 N N . TYR A 1 191 ? -4.313 2.404 -22.836 1.00 51.34 191 TYR A N 1
ATOM 1393 C CA . TYR A 1 191 ? -2.922 2.807 -22.563 1.00 51.34 191 TYR A CA 1
ATOM 1394 C C . TYR A 1 191 ? -1.857 1.774 -22.991 1.00 51.34 191 TYR A C 1
ATOM 1396 O O . TYR A 1 191 ? -0.750 1.764 -22.445 1.00 51.34 191 TYR A O 1
ATOM 1404 N N . GLY A 1 192 ? -2.170 0.908 -23.963 1.00 43.47 192 GLY A N 1
ATOM 1405 C CA . GLY A 1 192 ? -1.199 -0.029 -24.547 1.00 43.47 192 GLY A CA 1
ATOM 1406 C C . GLY A 1 192 ? -0.913 -1.244 -23.664 1.00 43.47 192 GLY A C 1
ATOM 1407 O O . GLY A 1 192 ? 0.241 -1.547 -23.376 1.00 43.47 192 GLY A O 1
ATOM 1408 N N . PHE A 1 193 ? -1.966 -1.921 -23.206 1.00 53.41 193 PHE A N 1
ATOM 1409 C CA . PHE A 1 193 ? -1.861 -3.181 -22.470 1.00 53.41 193 PHE A CA 1
ATOM 1410 C C . PHE A 1 193 ? -2.117 -4.344 -23.429 1.00 53.41 193 PHE A C 1
ATOM 1412 O O . PHE A 1 193 ? -3.220 -4.470 -23.958 1.00 53.41 193 PHE A O 1
ATOM 1419 N N . SER A 1 194 ? -1.107 -5.179 -23.683 1.00 39.16 194 SER A N 1
ATOM 1420 C CA . SER A 1 194 ? -1.347 -6.482 -24.309 1.00 39.16 194 SER A CA 1
ATOM 1421 C C . SER A 1 194 ? -1.944 -7.413 -23.252 1.00 39.16 194 SER A C 1
ATOM 1423 O O . SER A 1 194 ? -1.422 -7.446 -22.135 1.00 39.16 194 SER A O 1
ATOM 1425 N N . PRO A 1 195 ? -3.004 -8.181 -23.557 1.00 40.97 195 PRO A N 1
ATOM 1426 C CA . PRO A 1 195 ? -3.431 -9.260 -22.678 1.00 40.97 195 PRO A CA 1
ATOM 1427 C C . PRO A 1 195 ? -2.287 -10.268 -22.498 1.00 40.97 195 PRO A C 1
ATOM 1429 O O . PRO A 1 195 ? -1.462 -10.452 -23.403 1.00 40.97 195 PRO A O 1
ATOM 1432 N N . ALA A 1 196 ? -2.248 -10.902 -21.324 1.00 43.41 196 ALA A N 1
ATOM 1433 C CA . ALA A 1 196 ? -1.389 -12.052 -21.067 1.00 43.41 196 ALA A CA 1
ATOM 1434 C C . ALA A 1 196 ? -1.660 -13.125 -22.138 1.00 43.41 196 ALA A C 1
ATOM 1436 O O . ALA A 1 196 ? -2.822 -13.436 -22.413 1.00 43.41 196 ALA A O 1
ATOM 1437 N N . LYS A 1 197 ? -0.594 -13.616 -22.779 1.00 39.19 197 LYS A N 1
ATOM 1438 C CA . LYS A 1 197 ? -0.650 -14.763 -23.694 1.00 39.19 197 LYS A CA 1
ATOM 1439 C C . LYS A 1 197 ? -0.819 -16.063 -22.926 1.00 39.19 197 LYS A C 1
ATOM 1441 O O . LYS A 1 197 ? -0.193 -16.178 -21.851 1.00 39.19 197 LYS A O 1
#

Solvent-accessible surface area (backbone atoms only — not comparable to full-atom values): 11792 Å² total; per-residue (Å²): 142,90,80,89,90,69,72,71,66,58,54,56,57,53,53,51,42,45,75,70,66,79,47,64,81,74,59,69,78,67,76,73,78,58,76,70,61,55,60,58,58,68,67,72,68,77,63,82,74,75,76,71,77,74,75,52,68,41,56,57,50,50,52,55,39,50,51,40,27,50,52,45,54,46,52,52,31,53,74,71,71,43,76,86,60,90,72,76,80,71,49,73,71,77,34,42,46,82,46,61,67,82,36,30,25,49,76,79,36,26,66,49,90,72,59,47,78,47,79,54,99,91,34,60,42,26,19,53,61,69,67,36,51,51,47,46,71,78,32,64,70,47,43,46,42,58,15,57,68,77,69,43,82,32,52,58,58,74,31,40,41,29,26,34,64,79,38,41,53,46,46,22,71,34,74,64,46,50,51,52,44,50,49,49,55,67,69,58,38,91,78,77,57,74,76,84,128

Foldseek 3Di:
DDDDDDPPVVVVVVVVCVVVVNDDPVVVVVPPDDPVVVVVVVPPPPPPPPPPDPPQLLVVVLVVLLVLQLVLVQVVCVVVVHDSDVDDSDASCVFKDFDDQQQAALQQQFGHDAWDWDADPNFIHTHDDPVSVVCVVVPVVSQWDQASQPRDIAGSRQWTWIAGNVRGTHTHNDPVSVVNSSVVVVVPCVPPDDPDD